Protein AF-A0A9W8HQR0-F1 (afdb_monomer_lite)

Sequence (295 aa):
MPTGPPLTSLQNIDIQIKDSRLKIDERGKEVNVYMIDVVWRKEISGLSLQEILVDSQRAEVVLWTVEKRYSDFLNLNSQLRHVIHREKLLDKLERLPDKDIFRPNAPTKSDKRKLWFEKYLQKALSLSVADKRPLLEFLSSNQATEPEKQMPILLGHKEGFLVKKGKNFGGWKRRYYVCKSNKPVLEYSELPGGNIIGTINLSGAVVKTGKSRPDESPSTRSRSGSRETEMFRHAFLIEERPKREGKDPIAHPLWADSDRERDEWVMALRYVIVRDSDGPERAMREVTKLVKHAK

InterPro domains:
  IPR001683 Phox homology [PF00787] (64-141)
  IPR001683 Phox hom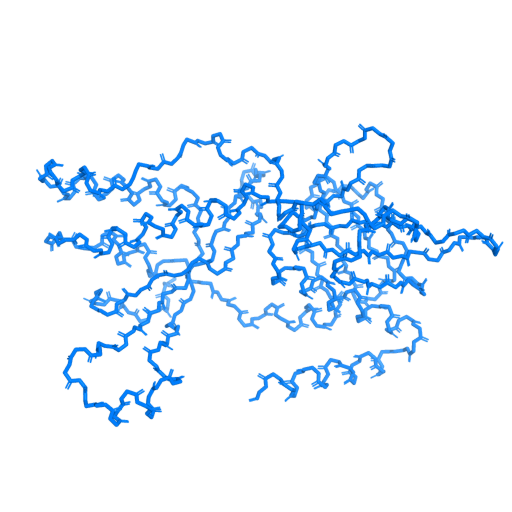ology [PS50195] (12-146)
  IPR001849 Pleckstrin homology domain [PF00169] (157-273)
  IPR001849 Pleckstrin homology domain [PS50003] (155-274)
  IPR001849 Pleckstrin homology domain [SM00233] (156-276)
  IPR011993 PH-like domain superfamily [G3DSA:2.30.29.30] (142-277)
  IPR036871 PX domain superfamily [G3DSA:3.30.1520.10] (4-141)
  IPR036871 PX domain superfamily [SSF64268] (13-142)

Structure (mmCIF, N/CA/C/O backbone):
data_AF-A0A9W8HQR0-F1
#
_entry.id   AF-A0A9W8HQR0-F1
#
loop_
_atom_site.group_PDB
_atom_site.id
_atom_site.type_symbol
_atom_site.label_atom_id
_atom_site.label_alt_id
_atom_site.label_comp_id
_atom_site.label_asym_id
_atom_site.label_entity_id
_atom_site.label_seq_id
_atom_site.pdbx_PDB_ins_code
_atom_site.Cartn_x
_atom_site.Cartn_y
_atom_site.Cartn_z
_atom_site.occupancy
_atom_site.B_iso_or_equiv
_atom_site.auth_seq_id
_atom_site.auth_comp_id
_atom_site.auth_asym_id
_atom_site.auth_atom_id
_atom_site.pdbx_PDB_model_num
ATOM 1 N N . MET A 1 1 ? -15.533 17.408 2.457 1.00 25.83 1 MET A N 1
ATOM 2 C CA . MET A 1 1 ? -16.818 16.770 2.818 1.00 25.83 1 MET A CA 1
ATOM 3 C C . MET A 1 1 ? -16.632 15.265 2.683 1.00 25.83 1 MET A C 1
ATOM 5 O O . MET A 1 1 ? -16.208 14.866 1.605 1.00 25.83 1 MET A O 1
ATOM 9 N N . PRO A 1 2 ? -16.833 14.436 3.721 1.00 34.75 2 PRO A N 1
ATOM 10 C CA . PRO A 1 2 ? -16.737 12.989 3.557 1.00 34.75 2 PRO A CA 1
ATOM 11 C C . PRO A 1 2 ? -17.981 12.507 2.798 1.00 34.75 2 PRO A C 1
ATOM 13 O O . PRO A 1 2 ? -19.094 12.592 3.303 1.00 34.75 2 PRO A O 1
ATOM 16 N N . THR A 1 3 ? -17.800 12.072 1.554 1.00 36.56 3 THR A N 1
ATOM 17 C CA . THR A 1 3 ? -18.865 11.602 0.649 1.00 36.56 3 THR A CA 1
ATOM 18 C C . THR A 1 3 ? -18.987 10.077 0.672 1.00 36.56 3 THR A C 1
ATOM 20 O O . THR A 1 3 ? -19.048 9.438 -0.375 1.00 36.56 3 THR A O 1
ATOM 23 N N . GLY A 1 4 ? -18.983 9.489 1.868 1.00 41.38 4 GLY A N 1
ATOM 24 C CA . GLY A 1 4 ? -19.351 8.088 2.074 1.00 41.38 4 GLY A CA 1
ATOM 25 C C . GLY A 1 4 ? -20.760 8.007 2.668 1.00 41.38 4 GLY A C 1
ATOM 26 O O . GLY A 1 4 ? -21.146 8.923 3.401 1.00 41.38 4 GLY A O 1
ATOM 27 N N . PRO A 1 5 ? -21.549 6.955 2.380 1.00 42.56 5 PRO A N 1
ATOM 28 C CA . PRO A 1 5 ? -22.814 6.756 3.076 1.00 42.56 5 PRO A CA 1
ATOM 29 C C . PRO A 1 5 ? -22.537 6.677 4.588 1.00 42.56 5 PRO A C 1
ATOM 31 O O . PRO A 1 5 ? -21.567 6.030 4.993 1.00 42.56 5 PRO A O 1
ATOM 34 N N . PRO A 1 6 ? -23.338 7.336 5.443 1.00 52.88 6 PRO A N 1
ATOM 35 C CA . PRO A 1 6 ? -23.137 7.247 6.879 1.00 52.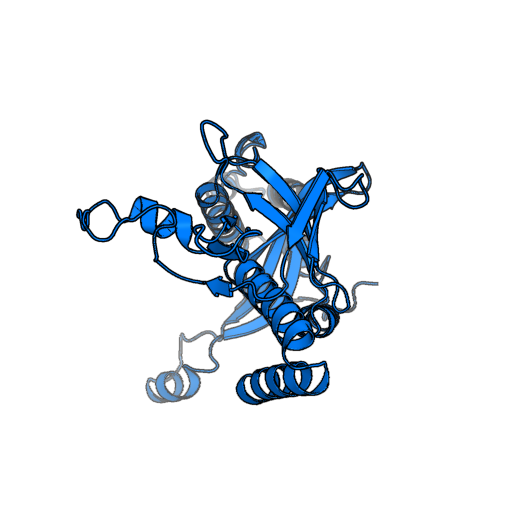88 6 PRO A CA 1
ATOM 36 C C . PRO A 1 6 ? -23.303 5.786 7.311 1.00 52.88 6 PRO A C 1
ATOM 38 O O . PRO A 1 6 ? -24.364 5.193 7.119 1.00 52.88 6 PRO A O 1
ATOM 41 N N . LEU A 1 7 ? -22.259 5.201 7.910 1.00 61.69 7 LEU A N 1
ATOM 42 C CA . LEU A 1 7 ? -22.422 4.003 8.732 1.00 61.69 7 LEU A CA 1
ATOM 43 C C . LEU A 1 7 ? -23.355 4.404 9.880 1.00 61.69 7 LEU A C 1
ATOM 45 O O . LEU A 1 7 ? -22.959 5.124 10.793 1.00 61.69 7 LEU A O 1
ATOM 49 N N . THR A 1 8 ? -24.615 3.994 9.809 1.00 62.69 8 THR A N 1
ATOM 50 C CA . THR A 1 8 ? -25.600 4.223 10.877 1.00 62.69 8 THR A CA 1
ATOM 51 C C . THR A 1 8 ? -25.646 3.057 11.863 1.00 62.69 8 THR A C 1
ATOM 53 O O . THR A 1 8 ? -26.167 3.202 12.966 1.00 62.69 8 THR A O 1
ATOM 56 N N . SER A 1 9 ? -25.063 1.910 11.498 1.00 68.88 9 SER A N 1
ATOM 57 C CA . SER A 1 9 ? -24.987 0.701 12.315 1.00 68.88 9 SER A CA 1
ATOM 58 C C . SER A 1 9 ? -23.683 -0.055 12.052 1.00 68.88 9 SER A C 1
ATOM 60 O O . SER A 1 9 ? -23.200 -0.092 10.927 1.00 68.88 9 SER A O 1
ATOM 62 N N . LEU A 1 10 ? -23.132 -0.681 13.097 1.00 75.81 10 LEU A N 1
ATOM 63 C CA . LEU A 1 10 ? -22.000 -1.617 13.007 1.00 75.81 10 LEU A CA 1
ATOM 64 C C . LEU A 1 10 ? -22.455 -3.084 12.994 1.00 75.81 10 LEU A C 1
ATOM 66 O O . LEU A 1 10 ? -21.648 -3.986 13.210 1.00 75.81 10 LEU A O 1
ATOM 70 N N . GLN A 1 11 ? -23.751 -3.338 12.803 1.00 76.69 11 GLN A N 1
ATOM 71 C CA . GLN A 1 11 ? -24.256 -4.698 12.668 1.00 76.69 11 GLN A CA 1
ATOM 72 C C . GLN A 1 11 ? -23.677 -5.332 11.405 1.00 76.69 11 GLN A C 1
ATOM 74 O O . GLN A 1 11 ? -23.672 -4.702 10.347 1.00 76.69 11 GLN A O 1
ATOM 79 N N . ASN A 1 12 ? -23.215 -6.579 11.521 1.00 80.19 12 ASN A N 1
ATOM 80 C CA . ASN A 1 12 ? -22.683 -7.353 10.399 1.00 80.19 12 ASN A CA 1
ATOM 81 C C . ASN A 1 12 ? -21.440 -6.735 9.736 1.00 80.19 12 ASN A C 1
ATOM 83 O O . ASN A 1 12 ? -21.104 -7.089 8.611 1.00 80.19 12 ASN A O 1
ATOM 87 N N . ILE A 1 13 ? -20.746 -5.830 10.433 1.00 85.31 13 ILE A N 1
ATOM 88 C CA . ILE A 1 13 ? -19.482 -5.261 9.969 1.00 85.31 13 ILE A CA 1
ATOM 89 C C . ILE A 1 13 ? -18.315 -6.104 10.480 1.00 85.31 13 ILE A C 1
ATOM 91 O O . ILE A 1 13 ? -18.197 -6.360 11.678 1.00 85.31 13 ILE A O 1
ATOM 95 N N . ASP A 1 14 ? -17.435 -6.482 9.562 1.00 86.50 14 ASP A N 1
ATOM 96 C CA . ASP A 1 14 ? -16.104 -7.013 9.828 1.00 86.50 14 ASP A CA 1
ATOM 97 C C . ASP A 1 14 ? -15.045 -6.053 9.265 1.00 86.50 14 ASP A C 1
ATOM 99 O O . ASP A 1 14 ? -15.332 -5.158 8.461 1.00 86.50 14 ASP A O 1
ATOM 103 N N . ILE A 1 15 ? -13.811 -6.209 9.727 1.00 89.56 15 ILE A N 1
ATOM 104 C CA . ILE A 1 15 ? -12.683 -5.366 9.349 1.00 89.56 15 ILE A CA 1
ATOM 105 C C . ILE A 1 15 ? -11.522 -6.242 8.914 1.00 89.56 15 ILE A C 1
ATOM 107 O O . ILE A 1 15 ? -11.151 -7.187 9.610 1.00 89.56 15 ILE A O 1
ATOM 111 N N . GLN A 1 16 ? -10.906 -5.858 7.799 1.00 87.88 16 GLN A N 1
ATOM 112 C CA . GLN A 1 16 ? -9.698 -6.491 7.283 1.00 87.88 16 GLN A CA 1
ATOM 113 C C . GLN A 1 16 ? -8.658 -5.424 6.944 1.00 87.88 16 GLN A C 1
ATOM 115 O O . GLN A 1 16 ? -8.962 -4.422 6.293 1.00 87.88 16 GLN A O 1
ATOM 120 N N . ILE A 1 17 ? -7.411 -5.612 7.376 1.00 86.75 17 ILE A N 1
ATOM 121 C CA . ILE A 1 17 ? -6.321 -4.708 6.992 1.00 86.75 17 ILE A CA 1
ATOM 122 C C . ILE A 1 17 ? -5.703 -5.206 5.693 1.00 86.75 17 ILE A C 1
ATOM 124 O O . ILE A 1 17 ? -4.824 -6.068 5.677 1.00 86.75 17 ILE A O 1
ATOM 128 N N . LYS A 1 18 ? -6.156 -4.605 4.594 1.00 81.12 18 LYS A N 1
ATOM 129 C CA . LYS A 1 18 ? -5.769 -4.941 3.223 1.00 81.12 18 LYS A CA 1
ATOM 130 C C . LYS A 1 18 ? -4.293 -4.683 2.945 1.00 81.12 18 LYS A C 1
ATOM 132 O O . LYS A 1 18 ? -3.620 -5.481 2.297 1.00 81.12 18 LYS A O 1
ATOM 137 N N . ASP A 1 19 ? -3.796 -3.524 3.370 1.00 75.31 19 ASP A N 1
ATOM 138 C CA . ASP A 1 19 ? -2.476 -3.040 2.968 1.00 75.31 19 ASP A CA 1
ATOM 139 C C . ASP A 1 19 ? -1.884 -2.077 4.005 1.00 75.31 19 ASP A C 1
ATOM 141 O O . ASP A 1 19 ? -2.590 -1.498 4.833 1.00 75.31 19 ASP A O 1
ATOM 145 N N . SER A 1 20 ? -0.571 -1.881 3.946 1.00 81.25 20 SER A N 1
ATOM 146 C CA . SER A 1 20 ? 0.128 -0.839 4.693 1.00 81.25 20 SER A CA 1
ATOM 147 C C . SER A 1 20 ? 1.138 -0.154 3.787 1.00 81.25 20 SER A C 1
ATOM 149 O O . SER A 1 20 ? 1.918 -0.835 3.128 1.00 81.25 20 SER A O 1
ATOM 151 N N . ARG A 1 21 ? 1.166 1.175 3.796 1.00 77.56 21 ARG A N 1
ATOM 152 C CA . ARG A 1 21 ? 2.033 1.997 2.950 1.00 77.56 21 ARG A CA 1
ATOM 153 C C . ARG A 1 21 ? 2.772 3.012 3.797 1.00 77.56 21 ARG A C 1
ATOM 155 O O . ARG A 1 21 ? 2.221 3.538 4.765 1.00 77.56 21 ARG A O 1
ATOM 162 N N . LEU A 1 22 ? 3.997 3.335 3.412 1.00 76.50 22 LEU A N 1
ATOM 163 C CA . LEU A 1 22 ? 4.681 4.500 3.957 1.00 76.50 22 LEU A CA 1
ATOM 164 C C . LEU A 1 22 ? 4.329 5.743 3.156 1.00 76.50 22 LEU A C 1
ATOM 166 O O . LEU A 1 22 ? 4.387 5.751 1.927 1.00 76.50 22 LEU A O 1
ATOM 170 N N . LYS A 1 23 ? 4.002 6.807 3.878 1.00 79.62 23 LYS A N 1
ATOM 171 C CA . LYS A 1 23 ? 3.848 8.151 3.332 1.00 79.62 23 LYS A CA 1
ATOM 172 C C . LYS A 1 23 ? 4.721 9.116 4.107 1.00 79.62 23 LYS A C 1
ATOM 174 O O . LYS A 1 23 ? 5.127 8.834 5.231 1.00 79.62 23 LYS A O 1
ATOM 179 N N . ILE A 1 24 ? 4.982 10.259 3.498 1.00 78.25 24 ILE A N 1
ATOM 180 C CA . ILE A 1 24 ? 5.519 11.407 4.209 1.00 78.25 24 ILE A CA 1
ATOM 181 C C . ILE A 1 24 ? 4.346 12.251 4.691 1.00 78.25 24 ILE A C 1
ATOM 183 O O . ILE A 1 24 ? 3.424 12.532 3.924 1.00 78.25 24 ILE A O 1
ATOM 187 N N . ASP A 1 25 ? 4.343 12.571 5.982 1.00 80.69 25 ASP A N 1
ATOM 188 C CA . ASP A 1 25 ? 3.373 13.496 6.551 1.00 80.69 25 ASP A CA 1
ATOM 189 C C . ASP A 1 25 ? 3.703 14.954 6.191 1.00 80.69 25 ASP A C 1
ATOM 191 O O . ASP A 1 25 ? 4.743 15.271 5.617 1.00 80.69 25 ASP A O 1
ATOM 195 N N . GLU A 1 26 ? 2.815 15.869 6.568 1.00 78.94 26 GLU A N 1
ATOM 196 C CA . GLU A 1 26 ? 2.970 17.315 6.345 1.00 78.94 26 GLU A CA 1
ATOM 197 C C . GLU A 1 26 ? 4.240 17.904 6.987 1.00 78.94 26 GLU A C 1
ATOM 199 O O . GLU A 1 26 ? 4.651 19.009 6.647 1.00 78.94 26 GLU A O 1
ATOM 204 N N . ARG A 1 27 ? 4.872 17.176 7.915 1.00 80.38 27 ARG A N 1
ATOM 205 C CA . ARG A 1 27 ? 6.088 17.581 8.630 1.00 80.38 27 ARG A CA 1
ATOM 206 C C . ARG A 1 27 ? 7.348 16.941 8.044 1.00 80.38 27 ARG A C 1
ATOM 208 O O . ARG A 1 27 ? 8.416 17.065 8.639 1.00 80.38 27 ARG A O 1
ATOM 215 N N . GLY A 1 28 ? 7.244 16.242 6.913 1.00 75.19 28 GLY A N 1
ATOM 216 C CA . GLY A 1 28 ? 8.381 15.590 6.266 1.00 75.19 28 GLY A CA 1
ATOM 217 C C . GLY A 1 28 ? 8.781 14.253 6.896 1.00 75.19 28 GLY A C 1
ATOM 218 O O . GLY A 1 28 ? 9.824 13.704 6.544 1.00 75.19 28 GLY A O 1
ATOM 219 N N . LYS A 1 29 ? 7.989 13.709 7.828 1.00 79.19 29 LYS A N 1
ATOM 220 C CA . LYS A 1 29 ? 8.314 12.468 8.535 1.00 79.19 29 LYS A CA 1
ATOM 221 C C . LYS A 1 29 ? 7.665 11.259 7.871 1.00 79.19 29 LYS A C 1
ATOM 223 O O . LYS A 1 29 ? 6.493 11.282 7.503 1.00 79.19 29 LYS A O 1
ATOM 228 N N . GLU A 1 30 ? 8.414 10.161 7.801 1.00 77.50 30 GLU A N 1
ATOM 229 C CA . GLU A 1 30 ? 7.886 8.862 7.387 1.00 77.50 30 GLU A CA 1
ATOM 230 C C . GLU A 1 30 ? 6.840 8.345 8.386 1.00 77.50 30 GLU A C 1
ATOM 232 O O . GLU A 1 30 ? 7.118 8.133 9.574 1.00 77.50 30 GLU A O 1
ATOM 237 N N . VAL A 1 31 ? 5.628 8.107 7.892 1.00 81.62 31 VAL A N 1
ATOM 238 C CA . VAL A 1 31 ? 4.501 7.571 8.653 1.00 81.62 31 VAL A CA 1
ATOM 239 C C . VAL A 1 31 ? 3.915 6.352 7.953 1.00 81.62 31 VAL A C 1
ATOM 241 O O . VAL A 1 31 ? 3.723 6.332 6.739 1.00 81.62 31 VAL A O 1
ATOM 244 N N . ASN A 1 32 ? 3.616 5.317 8.740 1.00 82.56 32 ASN A N 1
ATOM 245 C CA . ASN A 1 32 ? 2.890 4.151 8.248 1.00 82.56 32 ASN A CA 1
ATOM 246 C C . ASN A 1 32 ? 1.400 4.469 8.201 1.00 82.56 32 ASN A C 1
ATOM 248 O O . ASN A 1 32 ? 0.828 4.992 9.164 1.00 82.56 32 ASN A O 1
ATOM 252 N N . VAL A 1 33 ? 0.794 4.088 7.093 1.00 86.12 33 VAL A N 1
ATOM 253 C CA . VAL A 1 33 ? -0.613 4.262 6.798 1.00 86.12 33 VAL A CA 1
ATOM 254 C C . VAL A 1 33 ? -1.199 2.897 6.463 1.00 86.12 33 VAL A C 1
ATOM 256 O O . VAL A 1 33 ? -0.591 2.133 5.722 1.00 86.12 33 VAL A O 1
ATOM 259 N N . TYR A 1 34 ? -2.355 2.579 7.023 1.00 87.81 34 TYR A N 1
ATOM 260 C CA . TYR A 1 34 ? -3.029 1.294 6.899 1.00 87.81 34 TYR A CA 1
ATOM 261 C C . TYR A 1 34 ? -4.307 1.468 6.087 1.00 87.81 34 TYR A C 1
ATOM 263 O O . TYR A 1 34 ? -5.092 2.376 6.358 1.00 87.81 34 TYR A O 1
ATOM 271 N N . MET A 1 35 ? -4.491 0.597 5.099 1.00 87.62 35 MET A N 1
ATOM 272 C CA . MET A 1 35 ? -5.695 0.512 4.281 1.00 87.62 35 MET A CA 1
ATOM 273 C C . MET A 1 35 ? -6.602 -0.535 4.913 1.00 87.62 35 MET A C 1
ATOM 275 O O . MET A 1 35 ? -6.219 -1.702 5.018 1.00 87.62 35 MET A O 1
ATOM 279 N N . ILE A 1 36 ? -7.763 -0.102 5.379 1.00 90.62 36 ILE A N 1
ATOM 280 C CA . ILE A 1 36 ? -8.674 -0.904 6.185 1.00 90.62 36 ILE A CA 1
ATOM 281 C C . ILE A 1 36 ? -9.967 -1.065 5.402 1.00 90.62 36 ILE A C 1
ATOM 283 O O . ILE A 1 36 ? -10.665 -0.080 5.165 1.00 90.62 36 ILE A O 1
ATOM 287 N N . ASP A 1 37 ? -10.276 -2.292 5.011 1.00 89.00 37 ASP A N 1
ATOM 288 C CA . ASP A 1 37 ? -11.532 -2.620 4.359 1.00 89.00 37 ASP A CA 1
ATOM 289 C C . ASP A 1 37 ? -12.619 -2.770 5.422 1.00 89.00 37 ASP A C 1
ATOM 291 O O . ASP A 1 37 ? -12.482 -3.525 6.389 1.00 89.00 37 ASP A O 1
ATOM 295 N N . VAL A 1 38 ? -13.696 -2.012 5.235 1.00 88.50 38 VAL A N 1
ATOM 296 C CA . VAL A 1 38 ? -14.945 -2.163 5.973 1.00 88.50 38 VAL A CA 1
ATOM 297 C C . VAL A 1 38 ? -15.793 -3.149 5.190 1.00 88.50 38 VAL A C 1
ATOM 299 O O . VAL A 1 38 ? -16.255 -2.846 4.087 1.00 88.50 38 VAL A O 1
ATOM 302 N N . VAL A 1 39 ? -15.969 -4.341 5.748 1.00 87.00 39 VAL A N 1
ATOM 303 C CA . VAL A 1 39 ? -16.644 -5.457 5.087 1.00 87.00 39 VAL A CA 1
ATOM 304 C C . VAL A 1 39 ? -17.995 -5.667 5.740 1.00 87.00 39 VAL A C 1
ATOM 306 O O . VAL A 1 39 ? -18.102 -5.711 6.960 1.00 87.00 39 VAL A O 1
ATOM 309 N N . TRP A 1 40 ? -19.037 -5.814 4.936 1.00 84.00 40 TRP A N 1
ATOM 310 C CA . TRP A 1 40 ? -20.319 -6.307 5.409 1.00 84.00 40 TRP A CA 1
ATOM 311 C C . TRP A 1 40 ? -20.383 -7.818 5.195 1.00 84.00 40 TRP A C 1
ATOM 313 O O . TRP A 1 40 ? -20.195 -8.288 4.071 1.00 84.00 40 TRP A O 1
ATOM 323 N N . ARG A 1 41 ? -20.641 -8.574 6.264 1.00 78.25 41 ARG A N 1
ATOM 324 C CA . ARG A 1 41 ? -20.818 -10.029 6.228 1.00 78.25 41 ARG A CA 1
ATOM 325 C C . ARG A 1 41 ? -22.271 -10.375 6.517 1.00 78.25 41 ARG A C 1
ATOM 327 O O . ARG A 1 41 ? -22.778 -10.063 7.590 1.00 78.25 41 ARG A O 1
ATOM 334 N N . LYS A 1 42 ? -22.938 -11.065 5.595 1.00 69.50 42 LYS A N 1
ATOM 335 C CA . LYS A 1 42 ? -24.309 -11.541 5.819 1.00 69.50 42 LYS A CA 1
ATOM 336 C C . LYS A 1 42 ? -24.326 -12.509 7.002 1.00 69.50 42 LYS A C 1
ATOM 338 O O . LYS A 1 42 ? -23.522 -13.436 7.067 1.00 69.50 42 LYS A O 1
ATOM 343 N N . GLU A 1 43 ? -25.235 -12.286 7.944 1.00 66.50 43 GLU A N 1
ATOM 344 C CA . GLU A 1 43 ? -25.396 -13.165 9.097 1.00 66.50 43 GLU A CA 1
ATOM 345 C C . GLU A 1 43 ? -25.929 -14.529 8.627 1.00 66.50 43 GLU A C 1
ATOM 347 O O . GLU A 1 43 ? -26.969 -14.606 7.976 1.00 66.50 43 GLU A O 1
ATOM 352 N N . ILE A 1 44 ? -25.173 -15.601 8.889 1.00 63.94 44 ILE A N 1
ATOM 353 C CA . ILE A 1 44 ? -25.481 -16.956 8.393 1.00 63.94 44 ILE A CA 1
ATOM 354 C C . ILE A 1 44 ? -26.387 -17.720 9.378 1.00 63.94 44 ILE A C 1
ATOM 356 O O . ILE A 1 44 ? -27.002 -18.724 9.017 1.00 63.94 44 ILE A O 1
ATOM 360 N N . SER A 1 45 ? -26.517 -17.246 10.622 1.00 57.44 45 SER A N 1
ATOM 361 C CA . SER A 1 45 ? -27.414 -17.831 11.622 1.00 57.44 45 SER A CA 1
ATOM 362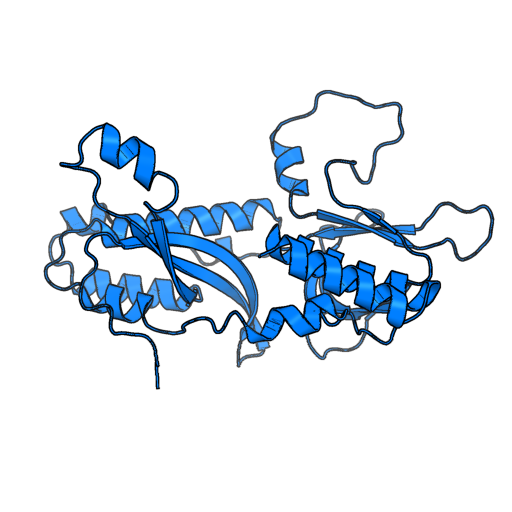 C C . SER A 1 45 ? -28.872 -17.724 11.166 1.00 57.44 45 SER A C 1
ATOM 364 O O . SER A 1 45 ? -29.468 -16.654 11.216 1.00 57.44 45 SER A O 1
ATOM 366 N N . GLY A 1 46 ? -29.441 -18.852 10.731 1.00 57.94 46 GLY A N 1
ATOM 367 C CA . GLY A 1 46 ? -30.832 -18.964 10.275 1.00 57.94 46 GLY A CA 1
ATOM 368 C C . GLY A 1 46 ? -31.007 -19.285 8.788 1.00 57.94 46 GLY A C 1
ATOM 369 O O . GLY A 1 46 ? -32.134 -19.534 8.373 1.00 57.94 46 GLY A O 1
ATOM 370 N N . LEU A 1 47 ? -29.926 -19.325 7.999 1.00 62.22 47 LEU A N 1
ATOM 371 C CA . LEU A 1 47 ? -29.984 -19.747 6.596 1.00 62.22 47 LEU A CA 1
ATOM 372 C C . LEU A 1 47 ? -30.018 -21.276 6.481 1.00 62.22 47 LEU A C 1
ATOM 374 O O . LEU A 1 47 ? -29.327 -21.996 7.206 1.00 62.22 47 LEU A O 1
ATOM 378 N N . SER A 1 48 ? -30.814 -21.780 5.543 1.00 68.12 48 SER A N 1
ATOM 379 C CA . SER A 1 48 ? -30.833 -23.196 5.183 1.00 68.12 48 SER A CA 1
ATOM 380 C C . SER A 1 48 ? -29.505 -23.618 4.540 1.00 68.12 48 SER A C 1
ATOM 382 O O . SER A 1 48 ? -28.805 -22.818 3.917 1.00 68.12 48 SER A O 1
ATOM 384 N N . LEU A 1 49 ? -29.162 -24.909 4.626 1.00 66.25 49 LEU A N 1
ATOM 385 C CA . LEU A 1 49 ? -27.949 -25.454 3.993 1.00 66.25 49 LEU A CA 1
ATOM 386 C C . LEU A 1 49 ? -27.882 -25.159 2.482 1.00 66.25 49 LEU A C 1
ATOM 388 O O . LEU A 1 49 ? -26.792 -25.001 1.940 1.00 66.25 49 LEU A O 1
ATOM 392 N N . GLN A 1 50 ? -29.033 -25.046 1.808 1.00 66.19 50 GLN A N 1
ATOM 393 C CA . GLN A 1 50 ? -29.112 -24.712 0.383 1.00 66.19 50 GLN A CA 1
ATOM 394 C C . GLN A 1 50 ? -28.751 -23.245 0.108 1.00 66.19 50 GLN A C 1
ATOM 396 O O . GLN A 1 50 ? -28.010 -22.970 -0.833 1.00 66.19 50 GLN A O 1
ATOM 401 N N . GLU A 1 51 ? -29.195 -22.309 0.950 1.00 63.47 51 GLU A N 1
ATOM 402 C CA . GLU A 1 51 ? -28.830 -20.890 0.837 1.00 63.47 51 GLU A CA 1
ATOM 403 C C . GLU A 1 51 ? -27.337 -20.673 1.103 1.00 63.47 51 GLU A C 1
ATOM 405 O O . GLU A 1 51 ? -26.689 -19.914 0.389 1.00 63.47 51 GLU A O 1
ATOM 410 N N . ILE A 1 52 ? -26.760 -21.400 2.062 1.00 62.38 52 ILE A N 1
ATOM 411 C CA . ILE A 1 52 ? -25.319 -21.349 2.353 1.00 62.38 52 ILE A CA 1
ATOM 412 C C . ILE A 1 52 ? -24.493 -21.842 1.152 1.00 62.38 52 ILE A C 1
ATOM 414 O O . ILE A 1 52 ? -23.467 -21.247 0.823 1.00 62.38 52 ILE A O 1
ATOM 418 N N . LEU A 1 53 ? -24.939 -22.905 0.474 1.00 58.72 53 LEU A N 1
ATOM 419 C CA . LEU A 1 53 ? -24.248 -23.469 -0.692 1.00 58.72 53 LEU A CA 1
ATOM 420 C C . LEU A 1 53 ? -24.258 -22.514 -1.899 1.00 58.72 53 LEU A C 1
ATOM 422 O O . LEU A 1 53 ? -23.239 -22.396 -2.580 1.00 58.72 53 LEU A O 1
ATOM 426 N N . VAL A 1 54 ? -25.366 -21.803 -2.136 1.00 59.56 54 VAL A N 1
ATOM 427 C CA . VAL A 1 54 ? -25.527 -20.882 -3.279 1.00 59.56 54 VAL A CA 1
ATOM 428 C C . VAL A 1 54 ? -24.874 -19.514 -3.033 1.00 59.56 54 VAL A C 1
ATOM 430 O O . VAL A 1 54 ? -24.271 -18.952 -3.945 1.00 59.56 54 VAL A O 1
ATOM 433 N N . ASP A 1 55 ? -24.952 -18.981 -1.811 1.00 54.56 55 ASP A N 1
ATOM 434 C CA . ASP A 1 55 ? -24.521 -17.611 -1.472 1.00 54.56 55 ASP A CA 1
ATOM 435 C C . ASP A 1 55 ? -23.073 -17.549 -0.934 1.00 54.56 55 ASP A C 1
ATOM 437 O O . ASP A 1 55 ? -22.563 -16.476 -0.608 1.00 54.56 55 ASP A O 1
ATOM 441 N N . SER A 1 56 ? -22.373 -18.691 -0.880 1.00 50.53 56 SER A N 1
ATOM 442 C CA . SER A 1 56 ? -20.976 -18.805 -0.422 1.00 50.53 56 SER A CA 1
ATOM 443 C C . SER A 1 56 ? -19.989 -17.899 -1.177 1.00 50.53 56 SER A C 1
ATOM 445 O O . SER A 1 56 ? -18.948 -17.546 -0.627 1.00 50.53 56 SER A O 1
ATOM 447 N N . GLN A 1 57 ? -20.324 -17.455 -2.396 1.00 49.12 57 GLN A N 1
ATOM 448 C CA . GLN A 1 57 ? -19.528 -16.486 -3.165 1.00 49.12 57 GLN A CA 1
ATOM 449 C C . GLN A 1 57 ? -19.915 -15.008 -2.941 1.00 49.12 57 GLN A C 1
ATOM 451 O O . GLN A 1 57 ? -19.233 -14.125 -3.456 1.00 49.12 57 GLN A O 1
ATOM 456 N N . ARG A 1 58 ? -20.987 -14.710 -2.190 1.00 54.09 58 ARG A N 1
ATOM 457 C CA . ARG A 1 58 ? -21.511 -13.347 -1.932 1.00 54.09 58 ARG A CA 1
ATOM 458 C C . ARG A 1 58 ? -21.670 -13.001 -0.446 1.00 54.09 58 ARG A C 1
ATOM 460 O O . ARG A 1 58 ? -22.196 -11.941 -0.116 1.00 54.09 58 ARG A O 1
ATOM 467 N N . ALA A 1 59 ? -21.215 -13.872 0.452 1.00 64.69 59 ALA A N 1
ATOM 468 C CA . ALA A 1 59 ? -21.385 -13.709 1.895 1.00 64.69 59 ALA A CA 1
ATOM 469 C C . ALA A 1 59 ? -20.643 -12.492 2.485 1.00 64.69 59 ALA A C 1
ATOM 471 O O . ALA A 1 59 ? -21.019 -12.021 3.559 1.00 64.69 59 ALA A O 1
ATOM 472 N N . GLU A 1 60 ? -19.626 -11.972 1.791 1.00 70.75 60 GLU A N 1
ATOM 473 C CA . GLU A 1 60 ? -18.841 -10.804 2.195 1.00 70.75 60 GLU A CA 1
ATOM 474 C C . GLU A 1 60 ? -18.775 -9.774 1.069 1.00 70.75 60 GLU A C 1
ATOM 476 O O . GLU A 1 60 ? -18.407 -10.088 -0.064 1.00 70.75 60 GLU A O 1
ATOM 481 N N . VAL A 1 61 ? -19.111 -8.526 1.390 1.00 77.00 61 VAL A N 1
ATOM 482 C CA . VAL A 1 61 ? -19.034 -7.393 0.465 1.00 77.00 61 VAL A CA 1
ATOM 483 C C . VAL A 1 61 ? -18.180 -6.308 1.101 1.00 77.00 61 VAL A C 1
ATOM 485 O O . VAL A 1 61 ? -18.521 -5.782 2.160 1.00 77.00 61 VAL A O 1
ATOM 488 N N . VAL A 1 62 ? -17.073 -5.943 0.451 1.00 81.50 62 VAL A N 1
ATOM 489 C CA . VAL A 1 62 ? -16.296 -4.760 0.842 1.00 81.50 62 VAL A CA 1
ATOM 490 C C . VAL A 1 62 ? -17.140 -3.527 0.532 1.00 81.50 62 VAL A C 1
ATOM 492 O O . VAL A 1 62 ? -17.435 -3.254 -0.630 1.00 81.50 62 VAL A O 1
ATOM 495 N N . LEU A 1 63 ? -17.537 -2.788 1.566 1.00 83.75 63 LEU A N 1
ATOM 496 C CA . LEU A 1 63 ? -18.314 -1.562 1.406 1.00 83.75 63 LEU A CA 1
ATOM 497 C C . LEU A 1 63 ? -17.409 -0.427 0.920 1.00 83.75 63 LEU A C 1
ATOM 499 O O . LEU A 1 63 ? -17.711 0.246 -0.063 1.00 83.75 63 LEU A O 1
ATOM 503 N N . TRP A 1 64 ? -16.290 -0.217 1.617 1.00 86.25 64 TRP A N 1
ATOM 504 C CA . TRP A 1 64 ? -15.239 0.724 1.238 1.00 86.25 64 TRP A CA 1
ATOM 505 C C . TRP A 1 64 ? -13.945 0.459 2.004 1.00 86.25 64 TRP A C 1
ATOM 507 O O . TRP A 1 64 ? -13.917 -0.278 2.987 1.00 86.25 64 TRP A O 1
ATOM 517 N N . THR A 1 65 ? -12.885 1.142 1.581 1.00 87.69 65 THR A N 1
ATOM 518 C CA . THR A 1 65 ? -11.585 1.152 2.251 1.00 87.69 65 THR A CA 1
ATOM 519 C C . THR A 1 65 ? -11.362 2.508 2.921 1.00 87.69 65 THR A C 1
ATOM 521 O O . THR A 1 65 ? -11.593 3.548 2.302 1.00 87.69 65 THR A O 1
ATOM 524 N N . VAL A 1 66 ? -10.884 2.531 4.165 1.00 90.38 66 VAL A N 1
ATOM 525 C CA . VAL A 1 66 ? -10.397 3.746 4.838 1.00 90.38 66 VAL A CA 1
ATOM 526 C C . VAL A 1 66 ? -8.890 3.719 5.025 1.00 90.38 66 VAL A C 1
ATOM 528 O O . VAL A 1 66 ? -8.277 2.670 5.201 1.00 90.38 66 VAL A O 1
ATOM 531 N N . GLU A 1 67 ? -8.289 4.899 5.001 1.00 90.94 67 GLU A N 1
ATOM 532 C CA . GLU A 1 67 ? -6.860 5.106 5.158 1.00 90.94 67 GLU A CA 1
ATOM 533 C C . GLU A 1 67 ? -6.551 5.689 6.550 1.00 90.94 67 GLU A C 1
ATOM 535 O O . GLU A 1 67 ? -6.989 6.796 6.876 1.00 90.94 67 GLU A O 1
ATOM 540 N N . LYS A 1 68 ? -5.790 4.965 7.384 1.00 91.88 68 LYS A N 1
ATOM 541 C CA . LYS A 1 68 ? -5.532 5.341 8.789 1.00 91.88 68 LYS A CA 1
ATOM 542 C C . LYS A 1 68 ? -4.069 5.310 9.183 1.00 91.88 68 LYS A C 1
ATOM 544 O O . LYS A 1 68 ? -3.336 4.382 8.857 1.00 91.88 68 LYS A O 1
ATOM 549 N N . ARG A 1 69 ? -3.641 6.300 9.959 1.00 90.50 69 ARG A N 1
ATOM 550 C CA . ARG A 1 69 ? -2.308 6.375 10.573 1.00 90.50 69 ARG A CA 1
ATOM 551 C C . ARG A 1 69 ? -2.383 5.898 12.017 1.00 90.50 69 ARG A C 1
ATOM 553 O O . ARG A 1 69 ? -3.444 5.902 12.630 1.00 90.50 69 ARG A O 1
ATOM 560 N N . TYR A 1 70 ? -1.241 5.570 12.618 1.00 88.69 70 TYR A N 1
ATOM 561 C CA . TYR A 1 70 ? -1.202 5.154 14.028 1.00 88.69 70 TYR A CA 1
ATOM 562 C C . TYR A 1 70 ? -1.771 6.205 15.005 1.00 88.69 70 TYR A C 1
ATOM 564 O O . TYR A 1 70 ? -2.377 5.844 16.010 1.00 88.69 70 TYR A O 1
ATOM 572 N N . SER A 1 71 ? -1.638 7.500 14.699 1.00 88.88 71 SER A N 1
ATOM 573 C CA . SER A 1 71 ? -2.273 8.576 15.475 1.00 88.88 71 SER A CA 1
ATOM 574 C C . SER A 1 71 ? -3.796 8.454 15.534 1.00 88.88 71 SER A C 1
ATOM 576 O O . SER A 1 71 ? -4.388 8.769 16.563 1.00 88.88 71 SER A O 1
ATOM 578 N N . ASP A 1 72 ? -4.422 7.954 14.468 1.00 91.56 72 ASP A N 1
ATOM 579 C CA . ASP A 1 72 ? -5.873 7.781 14.405 1.00 91.56 72 ASP A CA 1
ATOM 580 C C . ASP A 1 72 ? -6.311 6.642 15.333 1.00 91.56 72 ASP A C 1
ATOM 582 O O . ASP A 1 72 ? -7.313 6.763 16.032 1.00 91.56 72 ASP A O 1
ATOM 586 N N . PHE A 1 73 ? -5.519 5.564 15.411 1.00 91.31 73 PHE A N 1
ATOM 587 C CA . PHE A 1 73 ? -5.737 4.479 16.374 1.00 91.31 73 PHE A CA 1
ATOM 588 C C . PHE A 1 73 ? -5.580 4.966 17.817 1.00 91.31 73 PHE A C 1
ATOM 590 O O . PHE A 1 73 ? -6.383 4.601 18.672 1.00 91.31 73 PHE A O 1
ATOM 597 N N . LEU A 1 74 ? -4.575 5.806 18.098 1.00 90.75 74 LEU A N 1
ATOM 598 C CA . LEU A 1 74 ? -4.397 6.414 19.422 1.00 90.75 74 LEU A CA 1
ATOM 599 C C . LEU A 1 74 ? -5.609 7.267 19.816 1.00 90.75 74 LEU A C 1
ATOM 601 O O . LEU A 1 74 ? -6.081 7.159 20.950 1.00 90.75 74 LEU A O 1
ATOM 605 N N . ASN A 1 75 ? -6.123 8.076 18.886 1.00 91.94 75 ASN A N 1
ATOM 606 C CA . ASN A 1 75 ? -7.308 8.898 19.115 1.00 91.94 75 ASN A CA 1
ATOM 607 C C . ASN A 1 75 ? -8.547 8.027 19.377 1.00 91.94 75 ASN A C 1
ATOM 609 O O . ASN A 1 75 ? -9.195 8.184 20.411 1.00 91.94 75 ASN A O 1
ATOM 613 N N . LEU A 1 76 ? -8.802 7.032 18.518 1.00 92.00 76 LEU A N 1
ATOM 614 C CA . LEU A 1 76 ? -9.887 6.064 18.705 1.00 92.00 76 LEU A CA 1
ATOM 615 C C . LEU A 1 76 ? -9.799 5.380 20.076 1.00 92.00 76 LEU A C 1
ATOM 617 O O . LEU A 1 76 ? -10.791 5.296 20.793 1.00 92.00 76 LEU A O 1
ATOM 621 N N . ASN A 1 77 ? -8.611 4.925 20.475 1.00 90.12 77 ASN A N 1
ATOM 622 C CA . ASN A 1 77 ? -8.411 4.265 21.762 1.00 90.12 77 ASN A CA 1
ATOM 623 C C . ASN A 1 77 ? -8.699 5.191 22.951 1.00 90.12 77 ASN A C 1
ATOM 625 O O . ASN A 1 77 ? -9.266 4.740 23.945 1.00 90.12 77 ASN A O 1
ATOM 629 N N . SER A 1 78 ? -8.325 6.468 22.855 1.00 90.38 78 SER A N 1
ATOM 630 C CA . SER A 1 78 ? -8.648 7.480 23.868 1.00 90.38 78 SER A CA 1
ATOM 631 C C . SER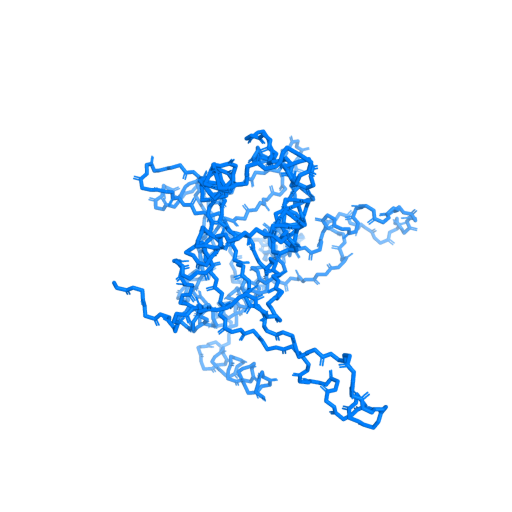 A 1 78 ? -10.161 7.697 23.974 1.00 90.38 78 SER A C 1
ATOM 633 O O . SER A 1 78 ? -10.730 7.610 25.063 1.00 90.38 78 SER A O 1
ATOM 635 N N . GLN A 1 79 ? -10.833 7.880 22.834 1.00 90.62 79 GLN A N 1
ATOM 636 C CA . GLN A 1 79 ? -12.284 8.063 22.769 1.00 90.62 79 GLN A CA 1
ATOM 637 C C . GLN A 1 79 ? -13.039 6.835 23.300 1.00 90.62 79 GLN A C 1
ATOM 639 O O . GLN A 1 79 ? -13.940 6.974 24.123 1.00 90.62 79 GLN A O 1
ATOM 644 N N . LEU A 1 80 ? -12.638 5.620 22.911 1.00 88.56 80 LEU A N 1
ATOM 645 C CA . LEU A 1 80 ? -13.234 4.380 23.419 1.00 88.56 80 LEU A CA 1
ATOM 646 C C . LEU A 1 80 ? -13.059 4.243 24.932 1.00 88.56 80 LEU A C 1
ATOM 648 O O . LEU A 1 80 ? -14.004 3.876 25.623 1.00 88.56 80 LEU A O 1
ATOM 652 N N . ARG A 1 81 ? -11.881 4.577 25.470 1.00 86.88 81 ARG A N 1
ATOM 653 C CA . ARG A 1 81 ? -11.632 4.546 26.919 1.00 86.88 81 ARG A CA 1
ATOM 654 C C . ARG A 1 81 ? -12.493 5.535 27.697 1.00 86.88 81 ARG A C 1
ATOM 656 O O . ARG A 1 81 ? -12.873 5.228 28.818 1.00 86.88 81 ARG A O 1
ATOM 663 N N . HIS A 1 82 ? -12.815 6.682 27.107 1.00 86.94 82 HIS A N 1
ATOM 664 C CA . HIS A 1 82 ? -13.699 7.668 27.726 1.00 86.94 82 HIS A CA 1
ATOM 665 C C . HIS A 1 82 ? -15.164 7.200 27.759 1.00 86.94 82 HIS A C 1
ATOM 667 O O . HIS A 1 82 ? -15.893 7.483 28.707 1.00 86.94 82 HIS A O 1
ATOM 673 N N . VAL A 1 83 ? -15.607 6.495 26.716 1.00 85.94 83 VAL A N 1
ATOM 674 C CA . VAL A 1 83 ? -17.006 6.065 26.549 1.00 85.94 83 VAL A CA 1
ATOM 675 C C . VAL A 1 83 ? -17.287 4.713 27.227 1.00 85.94 83 VAL A C 1
ATOM 677 O O . VAL A 1 83 ? -18.414 4.418 27.628 1.00 85.94 83 VAL A O 1
ATOM 680 N N . ILE A 1 84 ? -16.268 3.869 27.396 1.00 84.56 84 ILE A N 1
ATOM 681 C CA . ILE A 1 84 ? -16.383 2.599 28.118 1.00 84.56 84 ILE A CA 1
ATOM 682 C C . ILE A 1 84 ? -16.187 2.850 29.618 1.00 84.56 84 ILE A C 1
ATOM 684 O O . ILE A 1 84 ? -15.073 2.875 30.127 1.00 84.56 84 ILE A O 1
ATOM 688 N N . HIS A 1 85 ? -17.294 2.956 30.350 1.00 77.69 85 HIS A N 1
ATOM 689 C CA . HIS A 1 85 ? -17.276 3.177 31.804 1.00 77.69 85 HIS A CA 1
ATOM 690 C C . HIS A 1 85 ? -17.041 1.907 32.643 1.00 77.69 85 HIS A C 1
ATOM 692 O O . HIS A 1 85 ? -16.821 1.990 33.848 1.00 77.69 85 HIS A O 1
ATOM 698 N N . ARG A 1 86 ? -17.118 0.711 32.041 1.00 80.50 86 ARG A N 1
ATOM 699 C CA . ARG A 1 86 ? -16.921 -0.567 32.748 1.00 80.50 86 ARG A CA 1
ATOM 700 C C . ARG A 1 86 ? -15.485 -1.057 32.573 1.00 80.50 86 ARG A C 1
ATOM 702 O O . ARG A 1 86 ? -15.137 -1.515 31.487 1.00 80.50 86 ARG A O 1
ATOM 709 N N . GLU A 1 87 ? -14.700 -1.079 33.649 1.00 74.12 87 GLU A N 1
ATOM 710 C CA . GLU A 1 87 ? -13.299 -1.544 33.628 1.00 74.12 87 GLU A CA 1
ATOM 711 C C . GLU A 1 87 ? -13.133 -2.952 33.036 1.00 74.12 87 GLU A C 1
ATOM 713 O O . GLU A 1 87 ? -12.299 -3.164 32.163 1.00 74.12 87 GLU A O 1
ATOM 718 N N . LYS A 1 88 ? -14.028 -3.891 33.371 1.00 77.12 88 LYS A N 1
ATOM 719 C CA . LYS A 1 88 ? -14.010 -5.255 32.806 1.00 77.12 88 LYS A CA 1
ATOM 720 C C . LYS A 1 88 ? -14.166 -5.309 31.277 1.00 77.12 88 LYS A C 1
ATOM 722 O O . LYS A 1 88 ? -13.830 -6.321 30.666 1.00 77.12 88 LYS A O 1
ATOM 727 N N . LEU A 1 89 ? -14.740 -4.277 30.650 1.00 75.81 89 LEU A N 1
ATOM 728 C CA . LEU A 1 89 ? -14.811 -4.161 29.187 1.00 75.81 89 LEU A CA 1
ATOM 729 C C . LEU A 1 89 ? -13.544 -3.518 28.612 1.00 75.81 89 LEU A C 1
ATOM 731 O O . LEU A 1 89 ? -13.143 -3.880 27.509 1.00 75.81 89 LEU A O 1
ATOM 735 N N . LEU A 1 90 ? -12.889 -2.625 29.360 1.00 77.19 90 LEU A N 1
ATOM 736 C CA . LEU A 1 90 ? -11.590 -2.058 28.989 1.00 77.19 90 LEU A CA 1
ATOM 737 C C . LEU A 1 90 ? -10.494 -3.126 28.959 1.00 77.19 90 LEU A C 1
ATOM 739 O O . LEU A 1 90 ? -9.655 -3.094 28.064 1.00 77.19 90 LEU A O 1
ATOM 743 N N . ASP A 1 91 ? -10.541 -4.102 29.866 1.00 79.44 91 ASP A N 1
ATOM 744 C CA . ASP A 1 91 ? -9.593 -5.227 29.883 1.00 79.44 91 ASP A CA 1
ATOM 745 C C . ASP A 1 91 ? -9.712 -6.130 28.648 1.00 79.44 91 ASP A C 1
ATOM 747 O O . ASP A 1 91 ? -8.752 -6.795 28.255 1.00 79.44 91 ASP A O 1
ATOM 751 N N . LYS A 1 92 ? -10.887 -6.144 28.004 1.00 80.00 92 LYS A N 1
ATOM 752 C CA . LYS A 1 92 ? -11.112 -6.875 26.749 1.00 80.00 92 LYS A CA 1
ATOM 753 C C . LYS A 1 92 ? -10.559 -6.134 25.529 1.00 80.00 92 LYS A C 1
ATOM 755 O O . LYS A 1 92 ? -10.345 -6.766 24.493 1.00 80.00 92 LYS A O 1
ATOM 760 N N . LEU A 1 93 ? -10.326 -4.824 25.631 1.00 80.69 93 LEU A N 1
ATOM 761 C CA . LEU A 1 93 ? -9.743 -4.026 24.558 1.00 80.69 93 LEU A CA 1
ATOM 762 C C . LEU A 1 93 ? -8.228 -4.264 24.503 1.00 80.69 93 LEU A C 1
ATOM 764 O O . LEU A 1 93 ? -7.520 -4.137 25.501 1.00 80.69 93 LEU A O 1
ATOM 768 N N . GLU A 1 94 ? -7.706 -4.613 23.327 1.00 79.00 94 GLU A N 1
ATOM 769 C CA . GLU A 1 94 ? -6.273 -4.882 23.178 1.00 79.00 94 GLU A CA 1
ATOM 770 C C . GLU A 1 94 ? -5.440 -3.604 23.377 1.00 79.00 94 GLU A C 1
ATOM 772 O O . GLU A 1 94 ? -5.840 -2.510 22.980 1.00 79.00 94 GLU A O 1
ATOM 777 N N . ARG A 1 95 ? -4.268 -3.711 24.011 1.00 81.31 95 ARG A N 1
ATOM 778 C CA . ARG A 1 95 ? -3.415 -2.543 24.288 1.00 81.31 95 ARG A CA 1
ATOM 779 C C . ARG A 1 95 ? -2.619 -2.135 23.061 1.00 81.31 95 ARG A C 1
ATOM 781 O O . ARG A 1 95 ? -1.777 -2.913 22.634 1.00 81.31 95 ARG A O 1
ATOM 788 N N . LEU A 1 96 ? -2.805 -0.904 22.576 1.00 81.94 96 LEU A N 1
ATOM 789 C CA . LEU A 1 96 ? -2.024 -0.385 21.452 1.00 81.94 96 LEU A CA 1
ATOM 790 C C . LEU A 1 96 ? -0.507 -0.567 21.679 1.00 81.94 96 LEU A C 1
ATOM 792 O O . LEU A 1 96 ? -0.010 -0.246 22.760 1.00 81.94 96 LEU A O 1
ATOM 796 N N . PRO A 1 97 ? 0.230 -1.076 20.6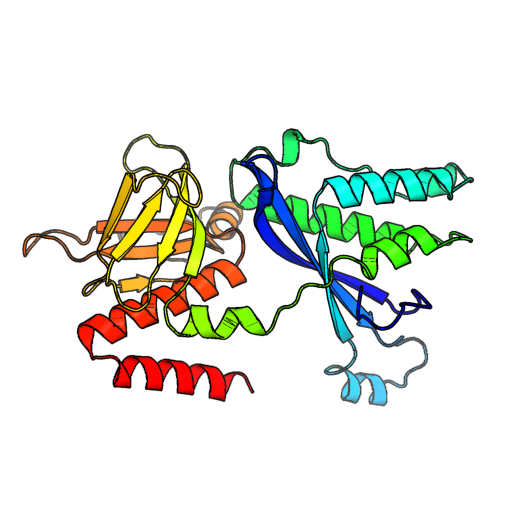78 1.00 78.25 97 PRO A N 1
ATOM 797 C CA . PRO A 1 97 ? 1.666 -1.307 20.770 1.00 78.25 97 PRO A CA 1
ATOM 798 C C . PRO A 1 97 ? 2.420 0.018 20.868 1.00 78.25 97 PRO A C 1
ATOM 800 O O . PRO A 1 97 ? 1.982 1.008 20.292 1.00 78.25 97 PRO A O 1
ATOM 803 N N . ASP A 1 98 ? 3.571 0.035 21.539 1.00 70.75 98 ASP A N 1
ATOM 804 C CA . ASP A 1 98 ? 4.408 1.236 21.657 1.00 70.75 98 ASP A CA 1
ATOM 805 C C . ASP A 1 98 ? 5.009 1.660 20.300 1.00 70.75 98 ASP A C 1
ATOM 807 O O . ASP A 1 98 ? 5.222 0.826 19.418 1.00 70.75 98 ASP A O 1
ATOM 811 N N . LYS A 1 99 ? 5.350 2.943 20.127 1.00 68.50 99 LYS A N 1
ATOM 812 C CA . LYS A 1 99 ? 5.895 3.537 18.890 1.00 68.50 99 LYS A CA 1
ATOM 813 C C . LYS A 1 99 ? 7.127 2.798 18.343 1.00 68.50 99 LYS A C 1
ATOM 815 O O . LYS A 1 99 ? 7.433 2.894 17.153 1.00 68.50 99 LYS A O 1
ATOM 820 N N . ASP A 1 100 ? 7.803 2.018 19.176 1.00 64.31 100 ASP A N 1
ATOM 821 C CA . ASP A 1 100 ? 8.949 1.196 18.799 1.00 64.31 100 ASP A CA 1
ATOM 822 C C . ASP A 1 100 ? 8.636 0.085 17.787 1.00 64.31 100 ASP A C 1
ATOM 824 O O . ASP A 1 100 ? 9.534 -0.335 17.047 1.00 64.31 100 ASP A O 1
ATOM 828 N N . ILE A 1 101 ? 7.372 -0.335 17.645 1.00 62.97 101 ILE A N 1
ATOM 829 C CA . ILE A 1 101 ? 6.980 -1.284 16.589 1.00 62.97 101 ILE A CA 1
ATOM 830 C C . ILE A 1 101 ? 7.121 -0.706 15.173 1.00 62.97 101 ILE A C 1
ATOM 832 O O . ILE A 1 101 ? 7.163 -1.472 14.206 1.00 62.97 101 ILE A O 1
ATOM 836 N N . PHE A 1 102 ? 7.208 0.621 15.032 1.00 62.22 102 PHE A N 1
ATOM 837 C CA . PHE A 1 102 ? 7.353 1.303 13.742 1.00 62.22 102 PHE A CA 1
ATOM 838 C C . PHE A 1 102 ? 8.806 1.531 13.335 1.00 62.22 102 PHE A C 1
ATOM 840 O O . PHE A 1 102 ? 9.040 2.039 12.239 1.00 62.22 102 PHE A O 1
ATOM 847 N N . ARG A 1 103 ? 9.789 1.142 14.165 1.00 61.75 103 ARG A N 1
ATOM 848 C CA . ARG A 1 103 ? 11.199 1.221 13.766 1.00 61.75 103 ARG A CA 1
ATOM 849 C C . ARG A 1 103 ? 11.405 0.380 12.495 1.00 61.75 103 ARG A C 1
ATOM 851 O O . ARG A 1 103 ? 11.048 -0.806 12.488 1.00 61.75 103 ARG A O 1
ATOM 858 N N . PRO A 1 104 ? 11.952 0.964 11.416 1.00 54.66 104 PRO A N 1
ATOM 859 C CA . PRO A 1 104 ? 12.011 0.319 10.115 1.00 54.66 104 PRO A CA 1
ATOM 860 C C . PRO A 1 104 ? 13.109 -0.732 10.134 1.00 54.66 104 PRO A C 1
ATOM 862 O O . PRO A 1 104 ? 14.240 -0.432 9.804 1.00 54.66 104 PRO A O 1
ATOM 865 N N . ASN A 1 105 ? 12.798 -1.959 10.544 1.00 53.66 105 ASN A N 1
ATOM 866 C CA . ASN A 1 105 ? 13.705 -3.087 10.374 1.00 53.66 105 ASN A CA 1
ATOM 867 C C . ASN A 1 105 ? 12.900 -4.381 10.194 1.00 53.66 105 ASN A C 1
ATOM 869 O O . ASN A 1 105 ? 12.454 -4.983 11.173 1.00 53.66 105 ASN A O 1
ATOM 873 N N . ALA A 1 106 ? 12.793 -4.777 8.922 1.00 53.41 106 ALA A N 1
ATOM 874 C CA . ALA A 1 106 ? 12.318 -6.045 8.357 1.00 53.41 106 ALA A CA 1
ATOM 875 C C . ALA A 1 106 ? 10.816 -6.168 7.966 1.00 53.41 106 ALA A C 1
ATOM 877 O O . ALA A 1 106 ? 9.942 -5.772 8.742 1.00 53.41 106 ALA A O 1
ATOM 878 N N . PRO A 1 107 ? 10.517 -6.799 6.802 1.00 55.00 107 PRO A N 1
ATOM 879 C CA . PRO A 1 107 ? 9.158 -7.047 6.284 1.00 55.00 107 PRO A CA 1
ATOM 880 C C . PRO A 1 107 ? 8.237 -7.784 7.263 1.00 55.00 107 PRO A C 1
ATOM 882 O O . PRO A 1 107 ? 7.081 -7.416 7.445 1.00 55.00 107 PRO A O 1
ATOM 885 N N . THR A 1 108 ? 8.781 -8.759 7.995 1.00 58.50 108 THR A N 1
ATOM 886 C CA . THR A 1 108 ? 8.046 -9.585 8.967 1.00 58.50 108 THR A CA 1
ATOM 887 C C . THR A 1 108 ? 7.463 -8.792 10.139 1.00 58.50 108 THR A C 1
ATOM 889 O O . THR A 1 108 ? 6.539 -9.262 10.804 1.00 58.50 108 THR A O 1
ATOM 892 N N . LYS A 1 109 ? 7.965 -7.580 10.418 1.00 63.91 109 LYS A N 1
ATOM 893 C CA . LYS A 1 109 ? 7.354 -6.689 11.414 1.00 63.91 109 LYS A CA 1
ATOM 894 C C . LYS A 1 109 ? 6.127 -5.963 10.866 1.00 63.91 109 LYS A C 1
ATOM 896 O O . LYS A 1 109 ? 5.251 -5.642 11.659 1.00 63.91 109 LYS A O 1
ATOM 901 N N . SER A 1 110 ? 6.035 -5.731 9.554 1.00 65.62 110 SER A N 1
ATOM 902 C CA . SER A 1 110 ? 4.874 -5.073 8.940 1.00 65.62 110 SER A CA 1
ATOM 903 C C . SER A 1 110 ? 3.614 -5.921 9.070 1.00 65.62 110 SER A C 1
ATOM 905 O O . SER A 1 110 ? 2.598 -5.442 9.567 1.00 65.62 110 SER A O 1
ATOM 907 N N . ASP A 1 111 ? 3.710 -7.211 8.759 1.00 69.00 111 ASP A N 1
ATOM 908 C CA . ASP A 1 111 ? 2.558 -8.117 8.827 1.00 69.00 111 ASP A CA 1
ATOM 909 C C . ASP A 1 111 ? 2.072 -8.342 10.258 1.00 69.00 111 ASP A C 1
ATOM 911 O O . ASP A 1 111 ? 0.869 -8.372 10.512 1.00 69.00 111 ASP A O 1
ATOM 915 N N . LYS A 1 112 ? 2.996 -8.390 11.227 1.00 76.81 112 LYS A N 1
ATOM 916 C CA . LYS A 1 112 ? 2.627 -8.411 12.648 1.00 76.81 112 LYS A CA 1
ATOM 917 C C . LYS A 1 112 ? 1.823 -7.177 13.043 1.00 76.81 112 LYS A C 1
ATOM 919 O O . LYS A 1 112 ? 0.869 -7.319 13.798 1.00 76.81 112 LYS A O 1
ATOM 924 N N . ARG A 1 113 ? 2.183 -5.988 12.544 1.00 80.38 113 ARG A N 1
ATOM 925 C CA . ARG A 1 113 ? 1.428 -4.754 12.819 1.00 80.38 113 ARG A CA 1
ATOM 926 C C . ARG A 1 113 ? 0.036 -4.794 12.203 1.00 80.38 113 ARG A C 1
ATOM 928 O O . ARG A 1 113 ? -0.910 -4.450 12.900 1.00 80.38 113 ARG A O 1
ATOM 935 N N . LYS A 1 114 ? -0.091 -5.239 10.947 1.00 81.50 114 LYS A N 1
ATOM 936 C CA . LYS A 1 114 ? -1.395 -5.395 10.276 1.00 81.50 114 LYS A CA 1
ATOM 937 C C . LYS A 1 114 ? -2.306 -6.314 11.092 1.00 81.50 114 LYS A C 1
ATOM 939 O O . LYS A 1 114 ? -3.363 -5.885 11.533 1.00 81.50 114 LYS A O 1
ATOM 944 N N . LEU A 1 115 ? -1.834 -7.518 11.420 1.00 83.38 115 LEU A N 1
ATOM 945 C CA . LEU A 1 115 ? -2.605 -8.468 12.226 1.00 83.38 115 LEU A CA 1
ATOM 946 C C . LEU A 1 115 ? -2.975 -7.901 13.604 1.00 83.38 115 LEU A C 1
ATOM 948 O O . LEU A 1 115 ? -4.053 -8.167 14.124 1.00 83.38 115 LEU A O 1
ATOM 952 N N . TRP A 1 116 ? -2.073 -7.131 14.210 1.00 87.25 116 TRP A N 1
ATOM 953 C CA . TRP A 1 116 ? -2.307 -6.521 15.511 1.00 87.25 116 TRP A CA 1
ATOM 954 C C . TRP A 1 116 ? -3.429 -5.472 15.456 1.00 87.25 116 TRP A C 1
ATOM 956 O O . TRP A 1 116 ? -4.367 -5.526 16.249 1.00 87.25 116 TRP A O 1
ATOM 966 N N . PHE A 1 117 ? -3.368 -4.543 14.496 1.00 89.31 117 PHE A N 1
ATOM 967 C CA . PHE A 1 117 ? -4.401 -3.518 14.326 1.00 89.31 117 PHE A CA 1
ATOM 968 C C . PHE A 1 117 ? -5.747 -4.112 13.912 1.00 89.31 117 PHE A C 1
ATOM 970 O O . PHE A 1 117 ? -6.780 -3.641 14.381 1.00 89.31 117 PHE A O 1
ATOM 977 N N . GLU A 1 118 ? -5.740 -5.164 13.095 1.00 90.06 118 GLU A N 1
ATOM 978 C CA . GLU A 1 118 ? -6.952 -5.888 12.716 1.00 90.06 118 GLU A CA 1
ATOM 979 C C . GLU A 1 118 ? -7.634 -6.493 13.947 1.00 90.06 118 GLU A C 1
ATOM 981 O O . GLU A 1 118 ? -8.798 -6.201 14.217 1.00 90.06 118 GLU A O 1
ATOM 986 N N . LYS A 1 119 ? -6.878 -7.226 14.777 1.00 88.62 119 LYS A N 1
ATOM 987 C CA . LYS A 1 119 ? -7.382 -7.799 16.035 1.00 88.62 119 LYS A CA 1
ATOM 988 C C . LYS A 1 119 ? -7.906 -6.740 16.998 1.00 88.62 119 LYS A C 1
ATOM 990 O O . LYS A 1 119 ? -8.944 -6.948 17.628 1.00 88.62 119 LYS A O 1
ATOM 995 N N . TYR A 1 120 ? -7.209 -5.610 17.117 1.00 91.06 120 TYR A N 1
ATOM 996 C CA . TYR A 1 120 ? -7.653 -4.491 17.944 1.00 91.06 120 TYR A CA 1
ATOM 997 C C . TYR A 1 120 ? -9.025 -3.973 17.499 1.00 91.06 120 TYR A C 1
ATOM 999 O O . TYR A 1 120 ? -9.924 -3.824 18.329 1.00 91.06 120 TYR A O 1
ATOM 1007 N N . LEU A 1 121 ? -9.201 -3.736 16.197 1.00 91.06 121 LEU A N 1
ATOM 1008 C CA . LEU A 1 121 ? -10.451 -3.222 15.643 1.00 91.06 121 LEU A CA 1
ATOM 1009 C C . LEU A 1 121 ? -11.584 -4.249 15.727 1.00 91.06 121 LEU A C 1
ATOM 1011 O O . LEU A 1 121 ? -12.681 -3.890 16.147 1.00 91.06 121 LEU A O 1
ATOM 1015 N N . GLN A 1 122 ? -11.319 -5.524 15.429 1.00 89.38 122 GLN A N 1
ATOM 1016 C CA . GLN A 1 122 ? -12.293 -6.611 15.593 1.00 89.38 122 GLN A CA 1
ATOM 1017 C C . GLN A 1 122 ? -12.771 -6.726 17.046 1.00 89.38 122 GLN A C 1
ATOM 1019 O O . GLN A 1 122 ? -13.972 -6.813 17.311 1.00 89.38 122 GLN A O 1
ATOM 1024 N N . LYS A 1 123 ? -11.851 -6.644 18.017 1.00 87.88 123 LYS A N 1
ATOM 1025 C CA . LYS A 1 123 ? -12.218 -6.596 19.438 1.00 87.88 123 LYS A CA 1
ATOM 1026 C C . LYS A 1 123 ? -13.063 -5.373 19.749 1.00 87.88 123 LYS A C 1
ATOM 1028 O O . LYS A 1 123 ? -14.108 -5.535 20.368 1.00 87.88 123 LYS A O 1
ATOM 1033 N N . ALA A 1 124 ? -12.662 -4.187 19.296 1.00 88.25 124 ALA A N 1
ATOM 1034 C CA . ALA A 1 124 ? -13.423 -2.962 19.519 1.00 88.25 124 ALA A CA 1
ATOM 1035 C C . ALA A 1 124 ? -14.850 -3.044 18.942 1.00 88.25 124 ALA A C 1
ATOM 1037 O O . ALA A 1 124 ? -15.792 -2.637 19.619 1.00 88.25 124 ALA A O 1
ATOM 1038 N N . LEU A 1 125 ? -15.030 -3.640 17.756 1.00 87.75 125 LEU A N 1
ATOM 1039 C CA . LEU A 1 125 ? -16.348 -3.898 17.160 1.00 87.75 125 LEU A CA 1
ATOM 1040 C C . LEU A 1 125 ? -17.202 -4.866 17.990 1.00 87.75 125 LEU A C 1
ATOM 1042 O O . LEU A 1 125 ? -18.409 -4.654 18.132 1.00 87.75 125 LEU A O 1
ATOM 1046 N N . SER A 1 126 ? -16.580 -5.906 18.555 1.00 85.50 126 SER A N 1
ATOM 1047 C CA . SER A 1 126 ? -17.259 -6.917 19.379 1.00 85.50 126 SER A CA 1
ATOM 1048 C C . SER A 1 126 ? -17.703 -6.402 20.755 1.00 85.50 126 SER A C 1
ATOM 1050 O O . SER A 1 126 ? -18.514 -7.042 21.429 1.00 85.50 126 SER A O 1
ATOM 1052 N N . LEU A 1 127 ? -17.187 -5.250 21.203 1.00 84.50 127 LEU A N 1
ATOM 1053 C CA . LEU A 1 127 ? -17.577 -4.674 22.483 1.00 84.50 127 LEU A CA 1
ATOM 1054 C C . LEU A 1 127 ? -19.012 -4.136 22.408 1.00 84.50 127 LEU A C 1
ATOM 1056 O O . LEU A 1 127 ? -19.353 -3.261 21.610 1.00 84.50 127 LEU A O 1
ATOM 1060 N N . SER A 1 128 ? -19.858 -4.622 23.316 1.00 78.56 128 SER A N 1
ATOM 1061 C CA . SER A 1 128 ? -21.207 -4.095 23.528 1.00 78.56 128 SER A CA 1
ATOM 1062 C C . SER A 1 128 ? -21.150 -2.784 24.320 1.00 78.56 128 SER A C 1
ATOM 1064 O O . SER A 1 128 ? -21.453 -2.751 25.514 1.00 78.56 128 SER A O 1
ATOM 1066 N N . VAL A 1 129 ? -20.723 -1.708 23.661 1.00 78.88 129 VAL A N 1
ATOM 1067 C CA . VAL A 1 129 ? -20.722 -0.341 24.203 1.00 78.88 129 VAL A CA 1
ATOM 1068 C C . VAL A 1 129 ? -21.998 0.376 23.763 1.00 78.88 129 VAL A C 1
ATOM 1070 O O . VAL A 1 129 ? -22.431 0.210 22.623 1.00 78.88 129 VAL A O 1
ATOM 1073 N N . ALA A 1 130 ? -22.599 1.162 24.662 1.00 75.62 130 ALA A N 1
ATOM 1074 C CA . ALA A 1 130 ? -23.822 1.916 24.375 1.00 75.62 130 ALA A CA 1
ATOM 1075 C C . ALA A 1 130 ? -23.606 2.985 23.292 1.00 75.62 130 ALA A C 1
ATOM 1077 O O . ALA A 1 130 ? -24.459 3.180 22.434 1.00 75.62 130 ALA A O 1
ATOM 1078 N N . ASP A 1 131 ? -22.445 3.641 23.309 1.00 83.31 131 ASP A N 1
ATOM 1079 C CA . ASP A 1 131 ? -22.074 4.648 22.325 1.00 83.31 131 ASP A CA 1
ATOM 1080 C C . ASP A 1 131 ? -20.927 4.139 21.440 1.00 83.31 131 ASP A C 1
ATOM 1082 O O . ASP A 1 131 ? -19.789 3.959 21.877 1.00 83.31 131 ASP A O 1
ATOM 1086 N N . LYS A 1 132 ? -21.268 3.882 20.174 1.00 84.94 132 LYS A N 1
ATOM 1087 C CA . LYS A 1 132 ? -20.351 3.401 19.133 1.00 84.94 132 LYS A CA 1
ATOM 1088 C C . LYS A 1 132 ? -19.876 4.513 18.189 1.00 84.94 132 LYS A C 1
ATOM 1090 O O . LYS A 1 132 ? -19.170 4.217 17.224 1.00 84.94 132 LYS A O 1
ATOM 1095 N N . ARG A 1 133 ? -20.221 5.782 18.450 1.00 87.56 133 ARG A N 1
ATOM 1096 C CA . ARG A 1 133 ? -19.857 6.926 17.592 1.00 87.56 133 ARG A CA 1
ATOM 1097 C C . ARG A 1 133 ? -18.354 7.011 17.284 1.00 87.56 133 ARG A C 1
ATOM 1099 O O . ARG A 1 133 ? -18.048 7.189 16.108 1.00 87.56 133 ARG A O 1
ATOM 1106 N N . PRO A 1 134 ? -17.422 6.786 18.238 1.00 89.75 134 PRO A N 1
ATOM 1107 C CA . PRO A 1 134 ? -15.987 6.809 17.936 1.00 89.75 134 PRO A CA 1
ATOM 1108 C C . PRO A 1 134 ? -15.568 5.822 16.836 1.00 89.75 134 PRO A C 1
ATOM 1110 O O . PRO A 1 134 ? -14.772 6.153 15.960 1.00 89.75 134 PRO A O 1
ATOM 1113 N N . LEU A 1 135 ? -16.131 4.607 16.845 1.00 89.19 135 LEU A N 1
ATOM 1114 C CA . LEU A 1 135 ? -15.842 3.591 15.827 1.00 89.19 135 LEU A CA 1
ATOM 1115 C C . LEU A 1 135 ? -16.451 3.959 14.476 1.00 89.19 135 LEU A C 1
ATOM 1117 O O . LEU A 1 135 ? -15.796 3.801 13.450 1.00 89.19 135 LEU A O 1
ATOM 1121 N N . LEU A 1 136 ? -17.684 4.465 14.476 1.00 88.44 136 LEU A N 1
ATOM 1122 C CA . LEU A 1 136 ? -18.368 4.909 13.262 1.00 88.44 136 LEU A CA 1
ATOM 1123 C C . LEU A 1 136 ? -17.604 6.048 12.578 1.00 88.44 136 LEU A C 1
ATOM 1125 O O . LEU A 1 136 ? -17.359 5.989 11.374 1.00 88.44 136 LEU A O 1
ATOM 1129 N N . GLU A 1 137 ? -17.179 7.056 13.339 1.00 89.44 137 GLU A N 1
ATOM 1130 C CA . GLU A 1 137 ? -16.389 8.183 12.835 1.00 89.44 137 GLU A CA 1
ATOM 1131 C C . GLU A 1 137 ? -15.023 7.719 12.319 1.00 89.44 137 GLU A C 1
ATOM 1133 O O . GLU A 1 137 ? -14.597 8.103 11.225 1.00 89.44 137 GLU A O 1
ATOM 1138 N N . PHE A 1 138 ? -14.352 6.830 13.054 1.00 91.56 138 PHE A N 1
ATOM 1139 C CA . PHE A 1 138 ? -13.104 6.232 12.600 1.00 91.56 138 PHE A CA 1
ATOM 1140 C C . PHE A 1 138 ? -13.296 5.495 11.266 1.00 91.56 138 PHE A C 1
ATOM 1142 O O . PHE A 1 138 ? -12.551 5.749 10.326 1.00 91.56 138 PHE A O 1
ATOM 1149 N N . LEU A 1 139 ? -14.315 4.648 11.128 1.00 90.06 139 LEU A N 1
ATOM 1150 C CA . LEU A 1 139 ? -14.542 3.834 9.926 1.00 90.06 139 LEU A CA 1
ATOM 1151 C C . LEU A 1 139 ? -15.164 4.586 8.740 1.00 90.06 139 LEU A C 1
ATOM 1153 O O . LEU A 1 139 ? -15.178 4.053 7.634 1.00 90.06 139 LEU A O 1
ATOM 1157 N N . SER A 1 140 ? -15.670 5.803 8.937 1.00 87.31 140 SER A N 1
ATOM 1158 C CA . SER A 1 140 ? -16.265 6.630 7.871 1.00 87.31 140 SER A CA 1
ATOM 1159 C C . SER A 1 140 ? -15.375 7.794 7.416 1.00 87.31 140 SER A C 1
ATOM 1161 O O . SER A 1 140 ? -15.629 8.398 6.375 1.00 87.31 140 SER A O 1
ATOM 1163 N N . SER A 1 141 ? -14.306 8.105 8.153 1.00 86.94 141 SER A N 1
ATOM 1164 C CA . SER A 1 141 ? -13.352 9.164 7.801 1.00 86.94 141 SER A CA 1
ATOM 1165 C C . SER A 1 141 ? -12.161 8.642 6.990 1.00 86.94 141 SER A C 1
ATOM 1167 O O . SER A 1 141 ? -11.751 7.489 7.122 1.00 86.94 141 SER A O 1
ATOM 1169 N N . ASN A 1 142 ? -11.534 9.522 6.204 1.00 84.31 142 ASN A N 1
ATOM 1170 C CA . ASN A 1 142 ? -10.371 9.213 5.357 1.00 84.31 142 ASN A CA 1
ATOM 1171 C C . ASN A 1 142 ? -10.625 8.051 4.382 1.00 84.31 142 ASN A C 1
ATOM 1173 O O . ASN A 1 142 ? -9.785 7.163 4.238 1.00 84.31 142 ASN A O 1
ATOM 1177 N N . GLN A 1 143 ? -11.793 8.028 3.736 1.00 82.44 143 GLN A N 1
ATOM 1178 C CA . GLN A 1 143 ? -12.100 7.025 2.721 1.00 82.44 143 GLN A CA 1
ATOM 1179 C C . GLN A 1 143 ? -11.049 7.074 1.607 1.00 82.44 143 GLN A C 1
ATOM 1181 O O . GLN A 1 143 ? -10.741 8.134 1.058 1.00 82.44 143 GLN A O 1
ATOM 1186 N N . ALA A 1 144 ? -10.460 5.923 1.313 1.00 74.69 144 ALA A N 1
ATOM 1187 C CA . ALA A 1 144 ? -9.447 5.802 0.292 1.00 74.69 144 ALA A CA 1
ATOM 1188 C C . ALA A 1 144 ? -10.102 5.843 -1.089 1.00 74.69 144 ALA A C 1
ATOM 1190 O O . ALA A 1 144 ? -10.830 4.929 -1.474 1.00 74.69 144 ALA A O 1
ATOM 1191 N N . THR A 1 145 ? -9.799 6.873 -1.872 1.00 62.44 145 THR A N 1
ATOM 1192 C CA . THR A 1 145 ? -10.139 6.908 -3.296 1.00 62.44 145 THR A CA 1
ATOM 1193 C C . THR A 1 145 ? -9.206 5.944 -4.043 1.00 62.44 145 THR A C 1
ATOM 1195 O O . THR A 1 145 ? -8.130 6.325 -4.503 1.00 62.44 145 THR A O 1
ATOM 1198 N N . GLU A 1 146 ? -9.560 4.656 -4.102 1.00 55.88 146 GLU A N 1
ATOM 1199 C CA . GLU A 1 146 ? -8.754 3.629 -4.784 1.00 55.88 146 GLU A CA 1
ATOM 1200 C C . GLU A 1 146 ? -8.738 3.669 -6.337 1.00 55.88 146 GLU A C 1
ATOM 1202 O O . GLU A 1 146 ? -7.712 3.260 -6.889 1.00 55.88 146 GLU A O 1
ATOM 1207 N N . PRO A 1 147 ? -9.757 4.141 -7.091 1.00 49.38 147 PRO A N 1
ATOM 1208 C CA . PRO A 1 147 ? -9.807 3.838 -8.529 1.00 49.38 147 PRO A CA 1
ATOM 1209 C C . PRO A 1 147 ? -8.851 4.656 -9.417 1.00 49.38 147 PRO A C 1
ATOM 1211 O O . PRO A 1 147 ? -8.440 4.172 -10.469 1.00 49.38 147 PRO A O 1
ATOM 1214 N N . GLU A 1 148 ? -8.427 5.859 -9.023 1.00 48.38 148 GLU A N 1
ATOM 1215 C CA . GLU A 1 148 ? -7.676 6.744 -9.937 1.00 48.38 148 GLU A CA 1
ATOM 1216 C C . GLU A 1 148 ? -6.187 6.379 -10.103 1.00 48.38 148 GLU A C 1
ATOM 1218 O O . GLU A 1 148 ? -5.530 6.832 -11.040 1.00 48.38 148 GLU A O 1
ATOM 1223 N N . LYS A 1 149 ? -5.628 5.529 -9.230 1.00 53.97 149 LYS A N 1
ATOM 1224 C CA . LYS A 1 149 ? -4.174 5.263 -9.189 1.00 53.97 149 LYS A CA 1
ATOM 1225 C C . LYS A 1 149 ? -3.714 4.015 -9.944 1.00 53.97 149 LYS A C 1
ATOM 1227 O O . LYS A 1 149 ? -2.513 3.866 -10.151 1.00 53.97 149 LYS A O 1
ATOM 1232 N N . GLN A 1 150 ? -4.614 3.132 -10.384 1.00 62.19 150 GLN A N 1
ATOM 1233 C CA . GLN A 1 150 ? -4.210 1.906 -11.093 1.00 62.19 150 GLN A CA 1
ATOM 1234 C C . GLN A 1 150 ? -3.755 2.174 -12.532 1.00 62.19 150 GLN A C 1
ATOM 1236 O O . GLN A 1 150 ? -2.784 1.573 -12.986 1.00 62.19 150 GLN A O 1
ATOM 1241 N N . MET A 1 151 ? -4.407 3.101 -13.239 1.00 67.69 151 MET A N 1
ATOM 1242 C CA . MET A 1 151 ? -4.069 3.407 -14.634 1.00 67.69 151 MET A CA 1
ATOM 1243 C C . MET A 1 151 ? -2.637 3.944 -14.807 1.00 67.69 151 MET A C 1
ATOM 1245 O O . MET A 1 151 ? -1.924 3.409 -15.656 1.00 67.69 151 MET A O 1
ATOM 1249 N N . PRO A 1 152 ? -2.151 4.912 -14.002 1.00 77.94 152 PRO A N 1
ATOM 1250 C CA . PRO A 1 152 ? -0.747 5.320 -14.050 1.00 77.94 152 PRO A CA 1
ATOM 1251 C C . PRO A 1 152 ? 0.229 4.153 -13.838 1.00 77.94 152 PRO A C 1
ATOM 1253 O O . PRO A 1 152 ? 1.193 4.025 -14.589 1.00 77.94 152 PRO A O 1
ATOM 1256 N N . ILE A 1 153 ? -0.056 3.261 -12.881 1.00 79.19 153 ILE A N 1
ATOM 1257 C CA . ILE A 1 153 ? 0.790 2.098 -12.562 1.00 79.19 153 ILE A CA 1
ATOM 1258 C C . ILE A 1 153 ? 0.873 1.137 -13.746 1.00 79.19 153 ILE A C 1
ATOM 1260 O O . ILE A 1 153 ? 1.969 0.744 -14.146 1.00 79.19 153 ILE A O 1
ATOM 1264 N N . LEU A 1 154 ? -0.274 0.794 -14.336 1.00 80.44 154 LEU A N 1
ATOM 1265 C CA . LEU A 1 154 ? -0.340 -0.065 -15.518 1.00 80.44 154 LEU A CA 1
ATOM 1266 C C . LEU A 1 154 ? 0.412 0.536 -16.711 1.00 80.44 154 LEU A C 1
ATOM 1268 O O . LEU A 1 154 ? 0.953 -0.201 -17.527 1.00 80.44 154 LEU A O 1
ATOM 1272 N N . LEU A 1 155 ? 0.493 1.864 -16.780 1.00 85.69 155 LEU A N 1
ATOM 1273 C CA . LEU A 1 155 ? 1.226 2.602 -17.803 1.00 85.69 155 LEU A CA 1
ATOM 1274 C C . LEU A 1 155 ? 2.671 2.925 -17.398 1.00 85.69 155 LEU A C 1
ATOM 1276 O O . LEU A 1 155 ? 3.276 3.821 -17.980 1.00 85.69 155 LEU A O 1
ATOM 1280 N N . GLY A 1 156 ? 3.251 2.225 -16.419 1.00 86.75 156 GLY A N 1
ATOM 1281 C CA . GLY A 1 156 ? 4.666 2.368 -16.062 1.00 86.75 156 GLY A CA 1
ATOM 1282 C C . GLY A 1 156 ? 5.005 3.601 -15.226 1.00 86.75 156 GLY A C 1
ATOM 1283 O O . GLY A 1 156 ? 6.168 3.991 -15.160 1.00 86.75 156 GLY A O 1
ATOM 1284 N N . HIS A 1 157 ? 4.014 4.238 -14.603 1.00 89.62 157 HIS A N 1
ATOM 1285 C CA . HIS A 1 157 ? 4.220 5.292 -13.614 1.00 89.62 157 HIS A CA 1
ATOM 1286 C C . HIS A 1 157 ? 3.970 4.749 -12.213 1.00 89.62 157 HIS A C 1
ATOM 1288 O O . HIS A 1 157 ? 2.827 4.541 -11.805 1.00 89.62 157 HIS A O 1
ATOM 1294 N N . LYS A 1 158 ? 5.044 4.556 -11.450 1.00 90.75 158 LYS A N 1
ATOM 1295 C CA . LYS A 1 158 ? 4.938 4.179 -10.042 1.00 90.75 158 LYS A CA 1
ATOM 1296 C C . LYS A 1 158 ? 6.077 4.768 -9.236 1.00 90.75 158 LYS A C 1
ATOM 1298 O O . LYS A 1 158 ? 7.225 4.770 -9.665 1.00 90.75 158 LYS A O 1
ATOM 1303 N N . GLU A 1 159 ? 5.747 5.228 -8.045 1.00 91.50 159 GLU A N 1
ATOM 1304 C CA . GLU A 1 159 ? 6.700 5.703 -7.059 1.00 91.50 159 GLU A CA 1
ATOM 1305 C C . GLU A 1 159 ? 6.341 5.156 -5.679 1.00 91.50 159 GLU A C 1
ATOM 1307 O O . GLU A 1 159 ? 5.191 4.777 -5.431 1.00 91.50 159 GLU A O 1
ATOM 1312 N N . GLY A 1 160 ? 7.330 5.058 -4.799 1.00 89.19 160 GLY A N 1
ATOM 1313 C CA . GLY A 1 160 ? 7.130 4.503 -3.466 1.00 89.19 160 GLY A CA 1
ATOM 1314 C C . GLY A 1 160 ? 8.421 4.045 -2.808 1.00 89.19 160 GLY A C 1
ATOM 1315 O O . GLY A 1 160 ? 9.485 3.992 -3.428 1.00 89.19 160 GLY A O 1
ATOM 1316 N N . PHE A 1 161 ? 8.327 3.700 -1.529 1.00 89.00 161 PHE A N 1
ATOM 1317 C CA . PHE A 1 161 ? 9.463 3.167 -0.793 1.00 89.00 161 PHE A CA 1
ATOM 1318 C C . PHE A 1 161 ? 9.664 1.686 -1.106 1.00 89.00 161 PHE A C 1
ATOM 1320 O O . PHE A 1 161 ? 8.727 0.899 -1.079 1.00 89.00 161 PHE A O 1
ATOM 1327 N N . LEU A 1 162 ? 10.914 1.296 -1.333 1.00 90.25 162 LEU A N 1
ATOM 1328 C CA . LEU A 1 162 ? 11.321 -0.104 -1.373 1.00 90.25 162 LEU A CA 1
ATOM 1329 C C . LEU A 1 162 ? 12.535 -0.305 -0.481 1.00 90.25 162 LEU A C 1
ATOM 1331 O O . LEU A 1 162 ? 13.333 0.608 -0.232 1.00 90.25 162 LEU A O 1
ATOM 1335 N N . VAL A 1 163 ? 12.701 -1.535 -0.023 1.00 87.50 163 VAL A N 1
ATOM 1336 C CA . VAL A 1 163 ? 13.858 -1.944 0.761 1.00 87.50 163 VAL A CA 1
ATOM 1337 C C . VAL A 1 163 ? 14.793 -2.775 -0.119 1.00 87.50 163 VAL A C 1
ATOM 1339 O O . VAL A 1 163 ? 14.368 -3.738 -0.751 1.00 87.50 163 VAL A O 1
ATOM 1342 N N . LYS A 1 164 ? 16.079 -2.407 -0.166 1.00 86.38 164 LYS A N 1
ATOM 1343 C CA . LYS A 1 164 ? 17.123 -3.097 -0.942 1.00 86.38 164 LYS A CA 1
ATOM 1344 C C . LYS A 1 164 ? 18.144 -3.763 -0.014 1.00 86.38 164 LYS A C 1
ATOM 1346 O O . LYS A 1 164 ? 18.596 -3.141 0.953 1.00 86.38 164 LYS A O 1
ATOM 1351 N N . LYS A 1 165 ? 18.538 -5.008 -0.319 1.00 73.62 165 LYS A N 1
ATOM 1352 C CA . LYS A 1 165 ? 19.644 -5.713 0.368 1.00 73.62 165 LYS A CA 1
ATOM 1353 C C . LYS A 1 165 ? 20.991 -5.141 -0.102 1.00 73.62 165 LYS A C 1
ATOM 1355 O O . LYS A 1 165 ? 21.202 -4.969 -1.303 1.00 73.62 165 LYS A O 1
ATOM 1360 N N . GLY A 1 166 ? 21.902 -4.825 0.820 1.00 66.88 166 GLY A N 1
ATOM 1361 C CA . GLY A 1 166 ? 23.267 -4.415 0.475 1.00 66.88 166 GLY A CA 1
ATOM 1362 C C . GLY A 1 166 ? 24.126 -5.593 -0.003 1.00 66.88 166 GLY A C 1
ATOM 1363 O O . GLY A 1 166 ? 23.899 -6.726 0.404 1.00 66.88 166 GLY A O 1
ATOM 1364 N N . LYS A 1 167 ? 25.125 -5.322 -0.858 1.00 59.44 167 LYS A N 1
ATOM 1365 C CA . LYS A 1 167 ? 25.926 -6.352 -1.549 1.00 59.44 167 LYS A CA 1
ATOM 1366 C C . LYS A 1 167 ? 26.927 -7.110 -0.652 1.00 59.44 167 LYS A C 1
ATOM 1368 O O . LYS A 1 167 ? 27.128 -8.288 -0.886 1.00 59.44 167 LYS A O 1
ATOM 1373 N N . ASN A 1 168 ? 27.527 -6.462 0.361 1.00 46.91 168 ASN A N 1
ATOM 1374 C CA . ASN A 1 168 ? 28.665 -7.040 1.111 1.00 46.91 168 ASN A CA 1
ATOM 1375 C C . ASN A 1 168 ? 28.467 -7.095 2.644 1.00 46.91 168 ASN A C 1
ATOM 1377 O O . ASN A 1 168 ? 28.635 -8.145 3.238 1.00 46.91 168 ASN A O 1
ATOM 1381 N N . PHE A 1 169 ? 28.091 -5.989 3.294 1.00 51.88 169 PHE A N 1
ATOM 1382 C CA . PHE A 1 169 ? 27.837 -5.909 4.753 1.00 51.88 169 PHE A CA 1
ATOM 1383 C C . PHE A 1 169 ? 26.694 -4.928 5.075 1.00 51.88 169 PHE A C 1
ATOM 1385 O O . PHE A 1 169 ? 26.558 -4.398 6.175 1.00 51.88 169 PHE A O 1
ATOM 1392 N N . GLY A 1 170 ? 25.879 -4.620 4.067 1.00 55.44 170 GLY A N 1
ATOM 1393 C CA . GLY A 1 170 ? 24.842 -3.607 4.164 1.00 55.44 170 GLY A CA 1
ATOM 1394 C C . GLY A 1 170 ? 23.533 -4.245 4.576 1.00 55.44 170 GLY A C 1
ATOM 1395 O O . GLY A 1 170 ? 22.911 -4.934 3.767 1.00 55.44 170 GLY A O 1
ATOM 1396 N N . GLY A 1 171 ? 23.109 -3.972 5.809 1.00 66.56 171 GLY A N 1
ATOM 1397 C CA . GLY A 1 171 ? 21.738 -4.215 6.233 1.00 66.56 171 GLY A CA 1
ATOM 1398 C C . GLY A 1 171 ? 20.719 -3.638 5.242 1.00 66.56 171 GLY A C 1
ATOM 1399 O O . GLY A 1 171 ? 21.038 -2.875 4.329 1.00 66.56 171 GLY A O 1
ATOM 1400 N N . TRP A 1 172 ? 19.470 -4.030 5.422 1.00 73.19 172 TRP A N 1
ATOM 1401 C CA . TRP A 1 172 ? 18.340 -3.562 4.631 1.00 73.19 172 TRP A CA 1
ATOM 1402 C C . TRP A 1 172 ? 18.276 -2.028 4.593 1.00 73.19 172 TRP A C 1
ATOM 1404 O O . TRP A 1 172 ? 18.076 -1.400 5.631 1.00 73.19 172 TRP A O 1
ATOM 1414 N N . LYS A 1 173 ? 18.442 -1.417 3.410 1.00 83.44 173 LYS A N 1
ATOM 1415 C CA . LYS A 1 173 ? 18.302 0.038 3.230 1.00 83.44 173 LYS A CA 1
ATOM 1416 C C . LYS A 1 173 ? 16.990 0.358 2.532 1.00 83.44 173 LYS A C 1
ATOM 1418 O O . LYS A 1 173 ? 16.749 -0.107 1.418 1.00 83.44 173 LYS A O 1
ATOM 1423 N N . ARG A 1 174 ? 16.166 1.172 3.187 1.00 85.94 174 ARG A N 1
ATOM 1424 C CA . ARG A 1 174 ? 14.950 1.746 2.608 1.00 85.94 174 ARG A CA 1
ATOM 1425 C C . ARG A 1 174 ? 15.318 2.968 1.768 1.00 85.94 174 ARG A C 1
ATOM 1427 O O . ARG A 1 174 ? 16.170 3.751 2.180 1.00 85.94 174 ARG A O 1
ATOM 1434 N N . ARG A 1 175 ? 14.724 3.084 0.581 1.00 90.88 175 ARG A N 1
ATOM 1435 C CA . ARG A 1 175 ? 14.890 4.215 -0.345 1.00 90.88 175 ARG A CA 1
ATOM 1436 C C . ARG A 1 175 ? 13.585 4.477 -1.082 1.00 90.88 175 ARG A C 1
ATOM 1438 O O . ARG A 1 175 ? 12.771 3.562 -1.214 1.00 90.88 175 ARG A O 1
ATOM 1445 N N . TYR A 1 176 ? 13.403 5.700 -1.558 1.00 90.06 176 TYR A N 1
ATOM 1446 C CA . TYR A 1 176 ? 12.279 6.067 -2.408 1.00 90.06 176 TYR A CA 1
ATOM 1447 C C . TYR A 1 176 ? 12.644 5.818 -3.870 1.00 90.06 176 TYR A C 1
ATOM 1449 O O . TYR A 1 176 ? 13.695 6.267 -4.321 1.00 90.06 176 TYR A O 1
ATOM 1457 N N . TYR A 1 177 ? 11.811 5.077 -4.592 1.00 95.00 177 TYR A N 1
ATOM 1458 C CA . TYR A 1 177 ? 12.021 4.709 -5.988 1.00 95.00 177 TYR A CA 1
ATOM 1459 C C . TYR A 1 177 ? 10.979 5.390 -6.865 1.00 95.00 177 TYR A C 1
ATOM 1461 O O . TYR A 1 177 ? 9.830 5.555 -6.456 1.00 95.00 177 TYR A O 1
ATOM 1469 N N . VAL A 1 178 ? 11.375 5.751 -8.084 1.00 94.88 178 VAL A N 1
ATOM 1470 C CA . VAL A 1 178 ? 10.514 6.393 -9.078 1.00 94.88 178 VAL A CA 1
ATOM 1471 C C . VAL A 1 178 ? 10.719 5.726 -10.435 1.00 94.88 178 VAL A C 1
ATOM 1473 O O . VAL A 1 178 ? 11.808 5.751 -11.011 1.00 94.88 178 VAL A O 1
ATOM 1476 N N . CYS A 1 179 ? 9.646 5.135 -10.950 1.00 94.56 179 CYS A N 1
ATOM 1477 C CA . CYS A 1 179 ? 9.526 4.566 -12.284 1.00 94.56 179 CYS A CA 1
ATOM 1478 C C . CYS A 1 179 ? 8.630 5.479 -13.129 1.00 94.56 179 CYS A C 1
ATOM 1480 O O . CYS A 1 179 ? 7.519 5.828 -12.718 1.00 94.56 179 CYS A O 1
ATOM 1482 N N . LYS A 1 180 ? 9.131 5.897 -14.295 1.00 91.81 180 LYS A N 1
ATOM 1483 C CA . LYS A 1 180 ? 8.427 6.777 -15.238 1.00 91.81 180 LYS A CA 1
ATOM 1484 C C . LYS A 1 180 ? 8.266 6.050 -16.565 1.00 91.81 180 LYS A C 1
ATOM 1486 O O . LYS A 1 180 ? 9.223 5.474 -17.070 1.00 91.81 180 LYS A O 1
ATOM 1491 N N . SER A 1 181 ? 7.089 6.161 -17.174 1.00 87.88 181 SER A N 1
ATOM 1492 C CA . SER A 1 181 ? 6.736 5.380 -18.365 1.00 87.88 181 SER A CA 1
ATOM 1493 C C . SER A 1 181 ? 7.637 5.590 -19.577 1.00 87.88 181 SER A C 1
ATOM 1495 O O . SER A 1 181 ? 7.698 4.728 -20.444 1.00 87.88 181 SER A O 1
ATOM 1497 N N . ASN A 1 182 ? 8.274 6.753 -19.685 1.00 85.69 182 ASN A N 1
ATOM 1498 C CA . ASN A 1 182 ? 9.071 7.174 -20.834 1.00 85.69 182 ASN A CA 1
ATOM 1499 C C . ASN A 1 182 ? 10.580 7.059 -20.596 1.00 85.69 182 ASN A C 1
ATOM 1501 O O . ASN A 1 182 ? 11.355 7.530 -21.425 1.00 85.69 182 ASN A O 1
ATOM 1505 N N . LYS A 1 183 ? 11.001 6.485 -19.466 1.00 91.19 183 LYS A N 1
ATOM 1506 C CA . LYS A 1 183 ? 12.409 6.341 -19.113 1.00 91.19 183 LYS A CA 1
ATOM 1507 C C . LYS A 1 183 ? 12.706 4.891 -18.731 1.00 91.19 183 LYS A C 1
ATOM 1509 O O . LYS A 1 183 ? 12.167 4.437 -17.723 1.00 91.19 183 LYS A O 1
ATOM 1514 N N . PRO A 1 184 ? 13.617 4.188 -19.426 1.00 94.00 184 PRO A N 1
ATOM 1515 C CA . PRO A 1 184 ? 14.024 2.831 -19.064 1.00 94.00 184 PRO A CA 1
ATOM 1516 C C . PRO A 1 184 ? 15.025 2.831 -17.897 1.00 94.00 184 PRO A C 1
ATOM 1518 O O . PRO A 1 184 ? 16.023 2.116 -17.898 1.00 94.00 184 PRO A O 1
ATOM 1521 N N . VAL A 1 185 ? 14.776 3.654 -16.878 1.00 95.38 185 VAL A N 1
ATOM 1522 C CA . VAL A 1 185 ? 15.573 3.715 -15.654 1.00 95.38 185 VAL A CA 1
ATOM 1523 C C . VAL A 1 185 ? 14.656 3.804 -14.444 1.00 95.38 185 VAL A C 1
ATOM 1525 O O . VAL A 1 185 ? 13.666 4.535 -14.440 1.00 95.38 185 VAL A O 1
ATOM 1528 N N . LEU A 1 186 ? 15.011 3.068 -13.399 1.00 96.50 186 LEU A N 1
ATOM 1529 C CA . LEU A 1 186 ? 14.400 3.182 -12.084 1.00 96.50 186 LEU A CA 1
ATOM 1530 C C . LEU A 1 186 ? 15.292 4.083 -11.221 1.00 96.50 186 LEU A C 1
ATOM 1532 O O . LEU A 1 186 ? 16.381 3.676 -10.810 1.00 96.50 186 LEU A O 1
ATOM 1536 N N . GLU A 1 187 ? 14.852 5.319 -10.995 1.00 96.12 187 GLU A N 1
ATOM 1537 C CA . GLU A 1 187 ? 15.555 6.330 -10.194 1.00 96.12 187 GLU A CA 1
ATOM 1538 C C . GLU A 1 187 ? 15.297 6.064 -8.700 1.00 96.12 187 GLU A C 1
ATOM 1540 O O . GLU A 1 187 ? 14.192 5.662 -8.331 1.00 96.12 187 GLU A O 1
ATOM 1545 N N . TYR A 1 188 ? 16.288 6.280 -7.826 1.00 95.12 188 TYR A N 1
ATOM 1546 C CA . TYR A 1 188 ? 16.069 6.226 -6.378 1.00 95.12 188 TYR A CA 1
ATOM 1547 C C . TYR A 1 188 ? 16.788 7.330 -5.596 1.00 95.12 188 TYR A C 1
ATOM 1549 O O . TYR A 1 188 ? 17.913 7.730 -5.912 1.00 95.12 188 TYR A O 1
ATOM 1557 N N . SER A 1 189 ? 16.149 7.774 -4.519 1.00 93.50 189 SER A N 1
ATOM 1558 C CA . SER A 1 189 ? 16.600 8.812 -3.588 1.00 93.50 189 SER A CA 1
ATOM 1559 C C . SER A 1 189 ? 16.407 8.353 -2.136 1.00 93.50 189 SER A C 1
ATOM 1561 O O . SER A 1 189 ? 15.835 7.293 -1.863 1.00 93.50 189 SER A O 1
ATOM 1563 N N . GLU A 1 190 ? 16.923 9.122 -1.177 1.00 88.50 190 GLU A N 1
ATOM 1564 C CA . GLU A 1 190 ? 16.657 8.872 0.247 1.00 88.50 190 GLU A CA 1
ATOM 1565 C C . GLU A 1 190 ? 15.209 9.205 0.617 1.00 88.50 190 GLU A C 1
ATOM 1567 O O . GLU A 1 190 ? 14.562 8.415 1.297 1.00 88.50 190 GLU A O 1
ATOM 1572 N N . LEU A 1 191 ? 14.687 10.321 0.100 1.00 86.38 191 LEU A N 1
ATOM 1573 C CA . LEU A 1 191 ? 13.336 10.816 0.361 1.00 86.38 191 LEU A CA 1
ATOM 1574 C C . LEU A 1 191 ? 12.605 11.163 -0.954 1.00 86.38 191 LEU A C 1
ATOM 1576 O O . LEU A 1 191 ? 13.266 11.495 -1.947 1.00 86.38 191 LEU A O 1
ATOM 1580 N N . PRO A 1 192 ? 11.258 11.129 -0.976 1.00 85.50 192 PRO A N 1
ATOM 1581 C CA . PRO A 1 192 ? 10.431 11.711 -2.031 1.00 85.50 192 PRO A CA 1
ATOM 1582 C C . PRO A 1 192 ? 10.874 13.132 -2.387 1.00 85.50 192 PRO A C 1
ATOM 1584 O O . PRO A 1 192 ? 11.083 13.958 -1.503 1.00 85.50 192 PRO A O 1
ATOM 1587 N N . GLY A 1 193 ? 11.047 13.410 -3.680 1.00 84.38 193 GLY A N 1
ATOM 1588 C CA . GLY A 1 193 ? 11.506 14.717 -4.170 1.00 84.38 193 GLY A CA 1
ATOM 1589 C C . GLY A 1 193 ? 12.964 15.071 -3.843 1.00 84.38 193 GLY A C 1
ATOM 1590 O O . GLY A 1 193 ? 13.428 16.136 -4.239 1.00 84.38 193 GLY A O 1
ATOM 1591 N N . GLY A 1 194 ? 13.697 14.202 -3.141 1.00 87.31 194 GLY A N 1
ATOM 1592 C CA . GLY A 1 194 ? 15.112 14.398 -2.842 1.00 87.31 194 GLY A CA 1
ATOM 1593 C C . GLY A 1 194 ? 16.026 14.156 -4.046 1.00 87.31 194 GLY A C 1
ATOM 1594 O O . GLY A 1 194 ? 15.610 13.652 -5.091 1.00 87.31 194 GLY A O 1
ATOM 1595 N N . ASN A 1 195 ? 17.311 14.468 -3.868 1.00 92.19 195 ASN A N 1
ATOM 1596 C CA . ASN A 1 195 ? 18.332 14.234 -4.888 1.00 92.19 195 ASN A CA 1
ATOM 1597 C C . ASN A 1 195 ? 18.413 12.748 -5.260 1.00 92.19 195 ASN A C 1
ATOM 1599 O O . ASN A 1 195 ? 18.388 11.872 -4.392 1.00 92.19 195 ASN A O 1
ATOM 1603 N N . ILE A 1 196 ? 18.544 12.467 -6.557 1.00 94.50 196 ILE A N 1
ATOM 1604 C CA . ILE A 1 196 ? 18.718 11.105 -7.064 1.00 94.50 196 ILE A CA 1
ATOM 1605 C C . ILE A 1 196 ? 20.104 10.612 -6.643 1.00 94.50 196 ILE A C 1
ATOM 1607 O O . ILE A 1 196 ? 21.123 11.194 -7.007 1.00 94.50 196 ILE A O 1
ATOM 1611 N N . ILE A 1 197 ? 20.138 9.523 -5.879 1.00 93.81 197 ILE A N 1
ATOM 1612 C CA . ILE A 1 197 ? 21.371 8.916 -5.348 1.00 93.81 197 ILE A CA 1
ATOM 1613 C C . ILE A 1 197 ? 21.830 7.757 -6.242 1.00 93.81 197 ILE A C 1
ATOM 1615 O O . ILE A 1 197 ? 22.972 7.302 -6.167 1.00 93.81 197 ILE A O 1
ATOM 1619 N N . GLY A 1 198 ? 20.954 7.252 -7.105 1.00 93.31 198 GLY A N 1
ATOM 1620 C CA . GLY A 1 198 ? 21.347 6.339 -8.164 1.00 93.31 198 GLY A CA 1
ATOM 1621 C C . GLY A 1 198 ? 20.179 5.872 -9.013 1.00 93.31 198 GLY A C 1
ATOM 1622 O O . GLY A 1 198 ? 19.034 6.284 -8.828 1.00 93.31 198 GLY A O 1
ATOM 1623 N N . THR A 1 199 ? 20.504 5.003 -9.961 1.00 95.25 199 THR A N 1
ATOM 1624 C CA . THR A 1 199 ? 19.565 4.455 -10.934 1.00 95.25 199 THR A CA 1
ATOM 1625 C C . THR A 1 199 ? 19.810 2.961 -11.130 1.00 95.25 199 THR A C 1
ATOM 1627 O O . THR A 1 199 ? 20.907 2.456 -10.877 1.00 95.25 199 THR A O 1
ATOM 1630 N N . ILE A 1 200 ? 18.774 2.247 -11.562 1.00 94.81 200 ILE A N 1
ATOM 1631 C CA . ILE A 1 200 ? 18.856 0.877 -12.082 1.00 94.81 200 ILE A CA 1
ATOM 1632 C C . ILE A 1 200 ? 18.423 0.936 -13.544 1.00 94.81 200 ILE A C 1
ATOM 1634 O O . ILE A 1 200 ? 17.353 1.471 -13.841 1.00 94.81 200 ILE A O 1
ATOM 1638 N N . ASN A 1 201 ? 19.252 0.422 -14.452 1.00 95.44 201 ASN A N 1
ATOM 1639 C CA . ASN A 1 201 ? 18.912 0.378 -15.870 1.00 95.44 201 ASN A CA 1
ATOM 1640 C C . ASN A 1 201 ? 17.875 -0.726 -16.127 1.00 95.44 201 ASN A C 1
ATOM 1642 O O . ASN A 1 201 ? 18.063 -1.869 -15.706 1.00 95.44 201 ASN A O 1
ATOM 1646 N N . LEU A 1 202 ? 16.780 -0.371 -16.796 1.00 95.62 202 LEU A N 1
ATOM 1647 C CA . LEU A 1 202 ? 15.697 -1.285 -17.149 1.00 95.62 202 LEU A CA 1
ATOM 1648 C C . LEU A 1 202 ? 15.793 -1.774 -18.600 1.00 95.62 202 LEU A C 1
ATOM 1650 O O . LEU A 1 202 ? 15.132 -2.753 -18.937 1.00 95.62 202 LEU A O 1
ATOM 1654 N N . SER A 1 203 ? 16.618 -1.163 -19.454 1.00 93.88 203 SER A N 1
ATOM 1655 C CA . SER A 1 203 ? 16.769 -1.591 -20.848 1.00 93.88 203 SER A CA 1
ATOM 1656 C C . SER A 1 203 ? 17.262 -3.034 -20.933 1.00 93.88 203 SER A C 1
ATOM 1658 O O . SER A 1 203 ? 18.371 -3.378 -20.514 1.00 93.88 203 SER A O 1
ATOM 1660 N N . GLY A 1 204 ? 16.399 -3.903 -21.464 1.00 89.81 204 GLY A N 1
ATOM 1661 C CA . GLY A 1 204 ? 16.637 -5.341 -21.556 1.00 89.81 204 GLY A CA 1
ATOM 1662 C C . GLY A 1 204 ? 16.726 -6.073 -20.211 1.00 89.81 204 GLY A C 1
ATOM 1663 O O . GLY A 1 204 ? 17.162 -7.229 -20.202 1.00 89.81 204 GLY A O 1
ATOM 1664 N N . ALA A 1 205 ? 16.350 -5.426 -19.103 1.00 94.38 205 ALA A N 1
ATOM 1665 C CA . ALA A 1 205 ? 16.317 -6.032 -17.778 1.00 94.38 205 ALA A CA 1
ATOM 1666 C C . ALA A 1 205 ? 15.173 -7.048 -17.649 1.00 94.38 205 ALA A C 1
ATOM 1668 O O . ALA A 1 205 ? 14.183 -6.997 -18.379 1.00 94.38 205 ALA A O 1
ATOM 1669 N N . VAL A 1 206 ? 15.284 -7.961 -16.684 1.00 93.19 206 VAL A N 1
ATOM 1670 C CA . VAL A 1 206 ? 14.250 -8.969 -16.401 1.00 93.19 206 VAL A CA 1
ATOM 1671 C C . VAL A 1 206 ? 13.742 -8.812 -14.973 1.00 93.19 206 VAL A C 1
ATOM 1673 O O . VAL A 1 206 ? 14.526 -8.726 -14.032 1.00 93.19 206 VAL A O 1
ATOM 1676 N N . VAL A 1 207 ? 12.416 -8.801 -14.804 1.00 92.31 207 VAL A N 1
ATOM 1677 C CA . VAL A 1 207 ? 11.763 -8.715 -13.486 1.00 92.31 207 VAL A CA 1
ATOM 1678 C C . VAL A 1 207 ? 11.205 -10.077 -13.086 1.00 92.31 207 VAL A C 1
ATOM 1680 O O . VAL A 1 207 ? 10.270 -10.586 -13.718 1.00 92.31 207 VAL A O 1
ATOM 1683 N N . LYS A 1 208 ? 11.747 -10.648 -12.006 1.00 89.88 208 LYS A N 1
ATOM 1684 C CA . LYS A 1 208 ? 11.364 -11.959 -11.459 1.00 89.88 208 LYS A CA 1
ATOM 1685 C C . LYS A 1 208 ? 10.594 -11.810 -10.141 1.00 89.88 208 LYS A C 1
ATOM 1687 O O . LYS A 1 208 ? 10.980 -11.024 -9.276 1.00 89.88 208 LYS A O 1
ATOM 1692 N N . THR A 1 209 ? 9.524 -12.592 -9.986 1.00 82.38 209 THR A N 1
ATOM 1693 C CA . THR A 1 209 ? 8.711 -12.721 -8.763 1.00 82.38 209 THR A CA 1
ATOM 1694 C C . THR A 1 209 ? 8.765 -14.167 -8.252 1.00 82.38 209 THR A C 1
ATOM 1696 O O . THR A 1 209 ? 8.839 -15.101 -9.048 1.00 82.38 209 THR A O 1
ATOM 1699 N N . GLY A 1 210 ? 8.713 -14.383 -6.932 1.00 61.28 210 GLY A N 1
ATOM 1700 C CA . GLY A 1 210 ? 8.597 -15.725 -6.334 1.00 61.28 210 GLY A CA 1
ATOM 1701 C C . GLY A 1 210 ? 9.910 -16.368 -5.854 1.00 61.28 210 GLY A C 1
ATOM 1702 O O . GLY A 1 210 ? 10.990 -15.854 -6.117 1.00 61.28 210 GLY A O 1
ATOM 1703 N N . LYS A 1 211 ? 9.768 -17.494 -5.126 1.00 48.88 211 LYS A N 1
ATOM 1704 C CA . LYS A 1 211 ? 10.688 -18.213 -4.194 1.00 48.88 211 LYS A CA 1
ATOM 1705 C C . LYS A 1 211 ? 12.124 -18.539 -4.655 1.00 48.88 211 LYS A C 1
ATOM 1707 O O . LYS A 1 211 ? 12.806 -19.315 -3.990 1.00 48.88 211 LYS A O 1
ATOM 1712 N N . SER A 1 212 ? 12.594 -18.000 -5.769 1.00 42.22 212 SER A N 1
ATOM 1713 C CA . SER A 1 212 ? 13.994 -18.121 -6.158 1.00 42.22 212 SER A CA 1
ATOM 1714 C C . SER A 1 212 ? 14.813 -17.228 -5.236 1.00 42.22 212 SER A C 1
ATOM 1716 O O . SER A 1 212 ? 14.782 -16.000 -5.336 1.00 42.22 212 SER A O 1
ATOM 1718 N N . ARG A 1 213 ? 15.477 -17.873 -4.272 1.00 48.72 213 ARG A N 1
ATOM 1719 C CA . ARG A 1 213 ? 16.439 -17.255 -3.362 1.00 48.72 213 ARG A CA 1
ATOM 1720 C C . ARG A 1 213 ? 17.380 -16.371 -4.199 1.00 48.72 213 ARG A C 1
ATOM 1722 O O . ARG A 1 213 ? 17.984 -16.887 -5.134 1.00 48.72 213 ARG A O 1
ATOM 1729 N N . PRO A 1 214 ? 17.553 -15.076 -3.874 1.00 47.59 214 PRO A N 1
ATOM 1730 C CA . PRO A 1 214 ? 18.474 -14.205 -4.607 1.00 47.59 214 PRO A CA 1
ATOM 1731 C C . PRO A 1 214 ? 19.959 -14.605 -4.477 1.00 47.59 214 PRO A C 1
ATOM 1733 O O . PRO A 1 214 ? 20.810 -13.896 -4.996 1.00 47.59 214 PRO A O 1
ATOM 1736 N N . ASP A 1 215 ? 20.262 -15.704 -3.774 1.00 44.88 215 ASP A N 1
ATOM 1737 C CA . ASP A 1 215 ? 21.606 -16.152 -3.385 1.00 44.88 215 ASP A CA 1
ATOM 1738 C C . ASP A 1 215 ? 21.863 -17.656 -3.651 1.00 44.88 215 ASP A C 1
ATOM 1740 O O . ASP A 1 215 ? 22.886 -18.187 -3.225 1.00 44.88 215 ASP A O 1
ATOM 1744 N N . GLU A 1 216 ? 20.961 -18.394 -4.316 1.00 40.84 216 GLU A N 1
ATOM 1745 C CA . GLU A 1 216 ? 21.189 -19.833 -4.539 1.00 40.84 216 GLU A CA 1
ATOM 1746 C C . GLU A 1 216 ? 21.903 -20.145 -5.852 1.00 40.84 216 GLU A C 1
ATOM 1748 O O . GLU A 1 216 ? 21.322 -20.123 -6.935 1.00 40.84 216 GLU A O 1
ATOM 1753 N N . SER A 1 217 ? 23.163 -20.559 -5.717 1.00 36.94 217 SER A N 1
ATOM 1754 C CA . SER A 1 217 ? 23.780 -21.486 -6.666 1.00 36.94 217 SER A CA 1
ATOM 1755 C C . SER A 1 217 ? 23.030 -22.837 -6.643 1.00 36.94 217 SER A C 1
ATOM 1757 O O . SER A 1 217 ? 22.511 -23.217 -5.590 1.00 36.94 217 SER A O 1
ATOM 1759 N N . PRO A 1 218 ? 22.988 -23.614 -7.745 1.00 40.56 218 PRO A N 1
ATOM 1760 C CA . PRO A 1 218 ? 22.136 -24.809 -7.867 1.00 40.56 218 PRO A CA 1
ATOM 1761 C C . PRO A 1 218 ? 22.415 -25.962 -6.879 1.00 40.56 218 PRO A C 1
ATOM 1763 O O . PRO A 1 218 ? 21.661 -26.935 -6.860 1.00 40.56 218 PRO A O 1
ATOM 1766 N N . SER A 1 219 ? 23.490 -25.898 -6.086 1.00 36.06 219 SER A N 1
ATOM 1767 C CA . SER A 1 219 ? 24.025 -27.017 -5.299 1.00 36.06 219 SER A CA 1
ATOM 1768 C C . SER A 1 219 ? 23.563 -27.086 -3.836 1.00 36.06 219 SER A C 1
ATOM 1770 O O . SER A 1 219 ? 23.803 -28.101 -3.187 1.00 36.06 219 SER A O 1
ATOM 1772 N N . THR A 1 220 ? 22.864 -26.082 -3.301 1.00 38.47 220 THR A N 1
ATOM 1773 C CA . THR A 1 220 ? 22.512 -26.018 -1.865 1.00 38.47 220 THR A CA 1
ATOM 1774 C C . THR A 1 220 ? 21.006 -26.069 -1.609 1.00 38.47 220 THR A C 1
ATOM 1776 O O . THR A 1 220 ? 20.449 -25.254 -0.883 1.00 38.47 220 THR A O 1
ATOM 1779 N N . ARG A 1 221 ? 20.326 -27.098 -2.135 1.00 40.47 221 ARG A N 1
ATOM 1780 C CA . ARG A 1 221 ? 18.950 -27.446 -1.722 1.00 40.47 221 ARG A CA 1
ATOM 1781 C C . ARG A 1 221 ? 18.939 -28.019 -0.299 1.00 40.47 221 ARG A C 1
ATOM 1783 O O . ARG A 1 221 ? 18.721 -29.211 -0.100 1.00 40.47 221 ARG A O 1
ATOM 1790 N N . SER A 1 222 ? 19.180 -27.185 0.708 1.00 38.03 222 SER A N 1
ATOM 1791 C CA . SER A 1 222 ? 19.046 -27.556 2.117 1.00 38.03 222 SER A CA 1
ATOM 1792 C C . SER A 1 222 ? 17.750 -27.001 2.721 1.00 38.03 222 SER A C 1
ATOM 1794 O O . SER A 1 222 ? 17.363 -25.843 2.540 1.00 38.03 222 SER A O 1
ATOM 1796 N N . ARG A 1 223 ? 17.063 -27.908 3.426 1.00 44.88 223 ARG A N 1
ATOM 1797 C CA . ARG A 1 223 ? 15.746 -27.811 4.080 1.00 44.88 223 ARG A CA 1
ATOM 1798 C C . ARG A 1 223 ? 15.717 -26.780 5.227 1.00 44.88 223 ARG A C 1
ATOM 1800 O O . ARG A 1 223 ? 15.512 -27.151 6.378 1.00 44.88 223 ARG A O 1
ATOM 1807 N N . SER A 1 224 ? 15.906 -25.492 4.936 1.00 39.12 224 SER A N 1
ATOM 1808 C CA . SER A 1 224 ? 15.805 -24.412 5.933 1.00 39.12 224 SER A CA 1
ATOM 1809 C C . SER A 1 224 ? 14.427 -23.728 5.915 1.00 39.12 224 SER A C 1
ATOM 1811 O O . SER A 1 224 ? 14.105 -22.984 4.994 1.00 39.12 224 SER A O 1
ATOM 1813 N N . GLY A 1 225 ? 13.627 -24.021 6.949 1.00 41.16 225 GLY A N 1
ATOM 1814 C CA . GLY A 1 225 ? 12.811 -23.071 7.724 1.00 41.16 225 GLY A CA 1
ATOM 1815 C C . GLY A 1 225 ? 11.715 -22.236 7.039 1.00 41.16 225 GLY A C 1
ATOM 1816 O O . GLY A 1 225 ? 11.975 -21.249 6.356 1.00 41.16 225 GLY A O 1
ATOM 1817 N N . SER A 1 226 ? 10.461 -22.507 7.411 1.00 52.56 226 SER A N 1
ATOM 1818 C CA . SER A 1 226 ? 9.238 -21.721 7.140 1.00 52.56 226 SER A CA 1
ATOM 1819 C C . SER A 1 226 ? 9.355 -20.195 7.332 1.00 52.56 226 SER A C 1
ATOM 1821 O O . SER A 1 226 ? 8.670 -19.435 6.653 1.00 52.56 226 SER A O 1
ATOM 1823 N N . ARG A 1 227 ? 10.253 -19.732 8.208 1.00 45.94 227 ARG A N 1
ATOM 1824 C CA . ARG A 1 227 ? 10.412 -18.324 8.609 1.00 45.94 227 ARG A CA 1
ATOM 1825 C C . ARG A 1 227 ? 11.161 -17.447 7.593 1.00 45.94 227 ARG A C 1
ATOM 1827 O O . ARG A 1 227 ? 10.890 -16.253 7.510 1.00 45.94 227 ARG A O 1
ATOM 1834 N N . GLU A 1 228 ? 12.077 -18.016 6.806 1.00 48.91 228 GLU A N 1
ATOM 1835 C CA . GLU A 1 228 ? 12.741 -17.287 5.710 1.00 48.91 228 GLU A CA 1
ATOM 1836 C C . GLU A 1 228 ? 11.805 -17.139 4.513 1.00 48.91 228 GLU A C 1
ATOM 1838 O O . GLU A 1 228 ? 11.738 -16.075 3.911 1.00 48.91 228 GLU A O 1
ATOM 1843 N N . THR A 1 229 ? 11.009 -18.170 4.221 1.00 53.22 229 THR A N 1
ATOM 1844 C CA . THR A 1 229 ? 10.034 -18.159 3.118 1.00 53.22 229 THR A CA 1
ATOM 1845 C C . THR A 1 229 ? 8.998 -17.037 3.273 1.00 53.22 229 THR A C 1
ATOM 1847 O O . THR A 1 229 ? 8.616 -16.415 2.283 1.00 53.22 229 THR A O 1
ATOM 1850 N N . GLU A 1 230 ? 8.588 -16.719 4.505 1.00 53.56 230 GLU A N 1
ATOM 1851 C CA . GLU A 1 230 ? 7.730 -15.560 4.797 1.00 53.56 230 GLU A CA 1
ATOM 1852 C C . GLU A 1 230 ? 8.428 -14.220 4.523 1.00 53.56 230 GLU A C 1
ATOM 1854 O O . GLU A 1 230 ? 7.795 -13.281 4.046 1.00 53.56 230 GLU A O 1
ATOM 1859 N N . MET A 1 231 ? 9.741 -14.127 4.753 1.00 54.47 231 MET A N 1
ATOM 1860 C CA . MET A 1 231 ? 10.510 -12.891 4.577 1.00 54.47 231 MET A CA 1
ATOM 1861 C C . MET A 1 231 ? 10.659 -12.471 3.105 1.00 54.47 231 MET A C 1
ATOM 1863 O O . MET A 1 231 ? 10.888 -11.294 2.832 1.00 54.47 231 MET A O 1
ATOM 1867 N N . PHE A 1 232 ? 10.504 -13.399 2.154 1.00 61.50 232 PHE A N 1
ATOM 1868 C CA . PHE A 1 232 ? 10.596 -13.135 0.710 1.00 61.50 232 PHE A CA 1
ATOM 1869 C C . PHE A 1 232 ? 9.234 -13.030 0.009 1.00 61.50 232 PHE A C 1
ATOM 1871 O O . PHE A 1 232 ? 9.201 -12.872 -1.210 1.00 61.50 232 PHE A O 1
ATOM 1878 N N . ARG A 1 233 ? 8.110 -13.106 0.739 1.00 68.50 233 ARG A N 1
ATOM 1879 C CA . ARG A 1 233 ? 6.765 -13.126 0.137 1.00 68.50 233 ARG A CA 1
ATOM 1880 C C . ARG A 1 233 ? 6.533 -11.920 -0.782 1.00 68.50 233 ARG A C 1
ATOM 1882 O O . ARG A 1 233 ? 6.150 -12.097 -1.931 1.00 68.50 233 ARG A O 1
ATOM 1889 N N . HIS A 1 234 ? 6.877 -10.720 -0.324 1.00 79.19 234 HIS A N 1
ATOM 1890 C CA . HIS A 1 234 ? 6.660 -9.459 -1.050 1.00 79.19 234 HIS A CA 1
ATOM 1891 C C . HIS A 1 234 ? 7.917 -8.955 -1.787 1.00 79.19 234 HIS A C 1
ATOM 1893 O O . HIS A 1 234 ? 8.051 -7.762 -2.066 1.00 79.19 234 HIS A O 1
ATOM 1899 N N . ALA A 1 235 ? 8.870 -9.850 -2.064 1.00 86.19 235 ALA A N 1
ATOM 1900 C CA . ALA A 1 235 ? 10.113 -9.519 -2.749 1.00 86.19 235 ALA A CA 1
ATOM 1901 C C . ALA A 1 235 ? 10.004 -9.722 -4.266 1.00 86.19 235 ALA A C 1
ATOM 1903 O O . ALA A 1 235 ? 9.263 -10.581 -4.751 1.00 86.19 235 ALA A O 1
ATOM 1904 N N . PHE A 1 236 ? 10.800 -8.965 -5.010 1.00 90.75 236 PHE A N 1
ATOM 1905 C CA . PHE A 1 236 ? 11.032 -9.158 -6.436 1.00 90.75 236 PHE A CA 1
ATOM 1906 C C . PHE A 1 236 ? 12.492 -8.844 -6.777 1.00 90.75 236 PHE A C 1
ATOM 1908 O O . PHE A 1 236 ? 13.203 -8.183 -6.018 1.00 90.75 236 PHE A O 1
ATOM 1915 N N . LEU A 1 237 ? 12.958 -9.345 -7.915 1.00 91.38 237 LEU A N 1
ATOM 1916 C CA . LEU A 1 237 ? 14.331 -9.176 -8.376 1.00 91.38 237 LEU A CA 1
ATOM 1917 C C . LEU A 1 237 ? 14.335 -8.497 -9.744 1.00 91.38 237 LEU A C 1
ATOM 1919 O O . LEU A 1 237 ? 13.641 -8.951 -10.653 1.00 91.38 237 LEU A O 1
ATOM 1923 N N . ILE A 1 238 ? 15.137 -7.442 -9.885 1.00 93.44 238 ILE A N 1
ATOM 1924 C CA . ILE A 1 238 ? 15.477 -6.861 -11.188 1.00 93.44 238 ILE A CA 1
ATOM 1925 C C . ILE A 1 238 ? 16.867 -7.368 -11.575 1.00 93.44 238 ILE A C 1
ATOM 1927 O O . ILE A 1 238 ? 17.835 -7.109 -10.861 1.00 93.44 238 ILE A O 1
ATOM 1931 N N . GLU A 1 239 ? 16.968 -8.080 -12.691 1.00 92.81 239 GLU A N 1
ATOM 1932 C CA . GLU A 1 239 ? 18.239 -8.467 -13.304 1.00 92.81 239 GLU A CA 1
ATOM 1933 C C . GLU A 1 239 ? 18.575 -7.483 -14.419 1.00 92.81 239 GLU A C 1
ATOM 1935 O O . GLU A 1 239 ? 17.994 -7.525 -15.503 1.00 92.81 239 GLU A O 1
ATOM 1940 N N . GLU A 1 240 ? 19.496 -6.571 -14.129 1.00 91.81 240 GLU A N 1
ATOM 1941 C CA . GLU A 1 240 ? 20.012 -5.603 -15.091 1.00 91.81 240 GLU A CA 1
ATOM 1942 C C . GLU A 1 240 ? 21.023 -6.283 -16.022 1.00 91.81 240 GLU A C 1
ATOM 1944 O O . GLU A 1 240 ? 21.897 -7.035 -15.567 1.00 91.81 240 GLU A O 1
ATOM 1949 N N . ARG A 1 241 ? 20.931 -6.000 -17.330 1.00 88.50 241 ARG A N 1
ATOM 1950 C CA . ARG A 1 241 ? 21.896 -6.524 -18.301 1.00 88.50 241 ARG A CA 1
ATOM 1951 C C . ARG A 1 241 ? 23.314 -6.051 -17.970 1.00 88.50 241 ARG A C 1
ATOM 1953 O O . ARG A 1 241 ? 23.522 -4.883 -17.637 1.00 88.50 241 ARG A O 1
ATOM 1960 N N . PRO A 1 242 ? 24.314 -6.935 -18.089 1.00 83.19 242 PRO A N 1
ATOM 1961 C CA . PRO A 1 242 ? 25.696 -6.563 -17.847 1.00 83.19 242 PRO A CA 1
ATOM 1962 C C . PRO A 1 242 ? 26.142 -5.485 -18.844 1.00 83.19 242 PRO A C 1
ATOM 1964 O O . PRO A 1 242 ? 25.867 -5.560 -20.037 1.00 83.19 242 PRO A O 1
ATOM 1967 N N . LYS A 1 243 ? 26.907 -4.497 -18.365 1.00 76.06 243 LYS A N 1
ATOM 1968 C CA . LYS A 1 243 ? 27.476 -3.431 -19.217 1.00 76.06 243 LYS A CA 1
ATOM 1969 C C . LYS A 1 243 ? 28.538 -3.926 -20.210 1.00 76.06 243 LYS A C 1
ATOM 1971 O O . LYS A 1 243 ? 28.970 -3.161 -21.063 1.00 76.06 243 LYS A O 1
ATOM 1976 N N . ARG A 1 244 ? 29.031 -5.157 -20.046 1.00 76.56 244 ARG A N 1
ATOM 1977 C CA . ARG A 1 244 ? 30.025 -5.800 -20.914 1.00 76.56 244 ARG A CA 1
ATOM 1978 C C . ARG A 1 244 ? 29.564 -7.219 -21.206 1.00 76.56 244 ARG A C 1
ATOM 1980 O O . ARG A 1 244 ? 29.154 -7.914 -20.275 1.00 76.56 244 ARG A O 1
ATOM 1987 N N . GLU A 1 245 ? 29.661 -7.631 -22.464 1.00 70.06 245 GLU A N 1
ATOM 1988 C CA . GLU A 1 245 ? 29.361 -9.002 -22.873 1.00 70.06 245 GLU A CA 1
ATOM 1989 C C . GLU A 1 245 ? 30.251 -9.996 -22.105 1.00 70.06 245 GLU A C 1
ATOM 1991 O O . GLU A 1 245 ? 31.432 -9.735 -21.868 1.00 70.06 245 GLU A O 1
ATOM 1996 N N . GLY A 1 246 ? 29.656 -11.097 -21.634 1.00 71.06 246 GLY A N 1
ATOM 1997 C CA . GLY A 1 246 ? 30.345 -12.141 -20.862 1.00 71.06 246 GLY A CA 1
ATOM 1998 C C . GLY A 1 246 ? 30.400 -11.947 -19.339 1.00 71.06 246 GLY A C 1
ATOM 1999 O O . GLY A 1 246 ? 31.012 -12.767 -18.661 1.00 71.06 246 GLY A O 1
ATOM 2000 N N . LYS A 1 247 ? 29.782 -10.899 -18.773 1.00 79.94 247 LYS A N 1
ATOM 2001 C CA . LYS A 1 247 ? 29.602 -10.768 -17.312 1.00 79.94 247 LYS A CA 1
ATOM 2002 C C . LYS A 1 247 ? 28.221 -11.228 -16.860 1.00 79.94 247 LYS A C 1
ATOM 2004 O O . LYS A 1 247 ? 27.254 -11.093 -17.602 1.00 79.94 247 LYS A O 1
ATOM 2009 N N . ASP A 1 248 ? 28.129 -11.677 -15.613 1.00 81.06 248 ASP A N 1
ATOM 2010 C CA . ASP A 1 248 ? 26.843 -12.007 -15.004 1.00 81.06 248 ASP A CA 1
ATOM 2011 C C . ASP A 1 248 ? 25.930 -10.769 -14.888 1.00 81.06 248 ASP A C 1
ATOM 2013 O O . ASP A 1 248 ? 26.421 -9.654 -14.641 1.00 81.06 248 ASP A O 1
ATOM 2017 N N . PRO A 1 249 ? 24.603 -10.941 -15.038 1.00 83.31 249 PRO A N 1
ATOM 2018 C CA . PRO A 1 249 ? 23.621 -9.892 -14.787 1.00 83.31 249 PRO A CA 1
ATOM 2019 C C . PRO A 1 249 ? 23.736 -9.306 -13.376 1.00 83.31 249 PRO A C 1
ATOM 2021 O O . PRO A 1 249 ? 24.035 -10.003 -12.404 1.00 83.31 249 PRO A O 1
ATOM 2024 N N . ILE A 1 250 ? 23.454 -8.010 -13.240 1.00 88.50 250 ILE A N 1
ATOM 2025 C CA . ILE A 1 250 ? 23.461 -7.351 -11.932 1.00 88.50 250 ILE A CA 1
ATOM 2026 C C . ILE A 1 250 ? 22.092 -7.559 -11.278 1.00 88.50 250 ILE A C 1
ATOM 2028 O O . ILE A 1 250 ? 21.087 -7.001 -11.713 1.00 88.50 250 ILE A O 1
ATOM 2032 N N . ALA A 1 251 ? 22.068 -8.352 -10.210 1.00 88.62 251 ALA A N 1
ATOM 2033 C CA . ALA A 1 251 ? 20.881 -8.629 -9.411 1.00 88.62 251 ALA A CA 1
ATOM 2034 C C . ALA A 1 251 ? 20.571 -7.486 -8.425 1.00 88.62 251 ALA A C 1
ATOM 2036 O O . ALA A 1 251 ? 21.379 -7.155 -7.551 1.00 88.62 251 ALA A O 1
ATOM 2037 N N . HIS A 1 252 ? 19.368 -6.913 -8.513 1.00 89.44 252 HIS A N 1
ATOM 2038 C CA . HIS A 1 252 ? 18.846 -5.911 -7.577 1.00 89.44 252 HIS A CA 1
ATOM 2039 C C . HIS A 1 252 ? 17.613 -6.456 -6.845 1.00 89.44 252 HIS A C 1
ATOM 2041 O O . HIS A 1 252 ? 16.489 -6.284 -7.324 1.00 89.44 252 HIS A O 1
ATOM 2047 N N . PRO A 1 253 ? 17.791 -7.141 -5.702 1.00 88.31 253 PRO A N 1
ATOM 2048 C CA . PRO A 1 253 ? 16.672 -7.685 -4.947 1.00 88.31 253 PRO A CA 1
ATOM 2049 C C . PRO A 1 253 ? 15.994 -6.563 -4.140 1.00 88.31 253 PRO A C 1
ATOM 2051 O O . PRO A 1 253 ? 16.650 -5.826 -3.391 1.00 88.31 253 PRO A O 1
ATOM 2054 N N . LEU A 1 254 ? 14.682 -6.426 -4.323 1.00 89.88 254 LEU A N 1
ATOM 2055 C CA . LEU A 1 254 ? 13.842 -5.352 -3.795 1.00 89.88 254 LEU A CA 1
ATOM 2056 C C . LEU A 1 254 ? 12.644 -5.925 -3.034 1.00 89.88 254 LEU A C 1
ATOM 2058 O O . LEU A 1 254 ? 12.088 -6.959 -3.397 1.00 89.88 254 LEU A O 1
ATOM 2062 N N . TRP A 1 255 ? 12.245 -5.225 -1.976 1.00 86.00 255 TRP A N 1
ATOM 2063 C CA . TRP A 1 255 ? 11.124 -5.588 -1.114 1.00 86.00 255 TRP A CA 1
ATOM 2064 C C . TRP A 1 255 ? 10.115 -4.461 -1.038 1.00 86.00 255 TRP A C 1
ATOM 2066 O O . TRP A 1 255 ? 10.478 -3.334 -0.686 1.00 86.00 255 TRP A O 1
ATOM 2076 N N . ALA A 1 256 ? 8.864 -4.810 -1.317 1.00 86.31 256 ALA A N 1
ATOM 2077 C CA . ALA A 1 256 ? 7.702 -3.974 -1.062 1.00 86.31 256 ALA A CA 1
ATOM 2078 C C . ALA A 1 256 ? 7.139 -4.225 0.349 1.00 86.31 256 ALA A C 1
ATOM 2080 O O . ALA A 1 256 ? 7.471 -5.229 0.992 1.00 86.31 256 ALA A O 1
ATOM 2081 N N . ASP A 1 257 ? 6.275 -3.331 0.829 1.00 76.31 257 ASP A N 1
ATOM 2082 C CA . ASP A 1 257 ? 5.617 -3.462 2.136 1.00 76.31 257 ASP A CA 1
ATOM 2083 C C . ASP A 1 257 ? 4.376 -4.400 2.082 1.00 76.31 257 ASP A C 1
ATOM 2085 O O . ASP A 1 257 ? 3.850 -4.812 3.129 1.00 76.31 257 ASP A O 1
ATOM 2089 N N . SER A 1 258 ? 3.931 -4.799 0.879 1.00 74.75 258 SER A N 1
ATOM 2090 C CA . SER A 1 258 ? 2.870 -5.797 0.653 1.00 74.75 258 SER A CA 1
ATOM 2091 C C . SER A 1 258 ? 2.962 -6.520 -0.699 1.00 74.75 258 SER A C 1
ATOM 2093 O O . SER A 1 258 ? 3.658 -6.080 -1.616 1.00 74.75 258 SER A O 1
ATOM 2095 N N . ASP A 1 259 ? 2.224 -7.631 -0.838 1.00 79.38 259 ASP A N 1
ATOM 2096 C CA . ASP A 1 259 ? 2.076 -8.360 -2.110 1.00 79.38 259 ASP A CA 1
ATOM 2097 C C . ASP A 1 259 ? 1.490 -7.468 -3.204 1.00 79.38 259 ASP A C 1
ATOM 2099 O O . ASP A 1 259 ? 1.985 -7.455 -4.327 1.00 79.38 259 ASP A O 1
ATOM 2103 N N . ARG A 1 260 ? 0.481 -6.666 -2.853 1.00 79.50 260 ARG A N 1
ATOM 2104 C CA . ARG 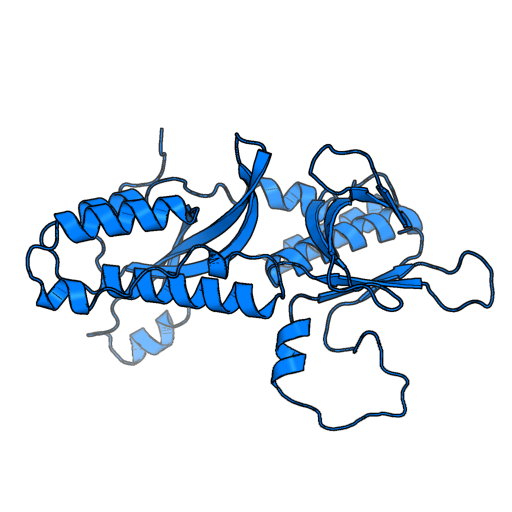A 1 260 ? -0.137 -5.719 -3.778 1.00 79.50 260 ARG A CA 1
ATOM 2105 C C . ARG A 1 260 ? 0.877 -4.703 -4.283 1.00 79.50 260 ARG A C 1
ATOM 2107 O O . ARG A 1 260 ? 0.966 -4.476 -5.485 1.00 79.50 260 ARG A O 1
ATOM 2114 N N . GLU A 1 261 ? 1.647 -4.093 -3.384 1.00 84.50 261 GLU A N 1
ATOM 2115 C CA . GLU A 1 261 ? 2.646 -3.108 -3.785 1.00 84.50 261 GLU A CA 1
ATOM 2116 C C . GLU A 1 261 ? 3.747 -3.747 -4.649 1.00 84.50 261 GLU A C 1
ATOM 2118 O O . GLU A 1 261 ? 4.146 -3.150 -5.652 1.00 84.50 261 GLU A O 1
ATOM 2123 N N . ARG A 1 262 ? 4.190 -4.972 -4.322 1.00 88.69 262 ARG A N 1
ATOM 2124 C CA . ARG A 1 262 ? 5.103 -5.764 -5.167 1.00 88.69 262 ARG A CA 1
ATOM 2125 C C . ARG A 1 262 ? 4.528 -5.930 -6.570 1.00 88.69 262 ARG A C 1
ATOM 2127 O O . ARG A 1 262 ? 5.232 -5.677 -7.544 1.00 88.69 262 ARG A O 1
ATOM 2134 N N . ASP A 1 263 ? 3.274 -6.350 -6.680 1.00 87.06 263 ASP A N 1
ATOM 2135 C CA . ASP A 1 263 ? 2.641 -6.622 -7.970 1.00 87.06 263 ASP A CA 1
ATOM 2136 C C . ASP A 1 263 ? 2.467 -5.342 -8.789 1.00 87.06 263 ASP A C 1
ATOM 2138 O O . ASP A 1 263 ? 2.797 -5.327 -9.973 1.00 87.06 263 ASP A O 1
ATOM 2142 N N . GLU A 1 264 ? 2.078 -4.236 -8.151 1.00 88.88 264 GLU A N 1
ATOM 2143 C CA . GLU A 1 264 ? 2.048 -2.910 -8.774 1.00 88.88 264 GLU A CA 1
ATOM 2144 C C . GLU A 1 264 ? 3.441 -2.492 -9.298 1.00 88.88 264 GLU A C 1
ATOM 2146 O O . GLU A 1 264 ? 3.554 -1.969 -10.408 1.00 88.88 264 GLU A O 1
ATOM 2151 N N . TRP A 1 265 ? 4.518 -2.740 -8.540 1.00 93.19 265 TRP A N 1
ATOM 2152 C CA . TRP A 1 265 ? 5.897 -2.496 -8.994 1.00 93.19 265 TRP A CA 1
ATOM 2153 C C . TRP A 1 265 ? 6.268 -3.359 -10.191 1.00 93.19 265 TRP A C 1
ATOM 2155 O O . TRP A 1 265 ? 6.790 -2.849 -11.180 1.00 93.19 265 TRP A O 1
ATOM 2165 N N . VAL A 1 266 ? 5.975 -4.653 -10.130 1.00 92.12 266 VAL A N 1
ATOM 2166 C CA . VAL A 1 266 ? 6.278 -5.601 -11.206 1.00 92.12 266 VAL A CA 1
ATOM 2167 C C . VAL A 1 266 ? 5.527 -5.231 -12.484 1.00 92.12 266 VAL A C 1
ATOM 2169 O O . VAL A 1 266 ? 6.124 -5.272 -13.559 1.00 92.12 266 VAL A O 1
ATOM 2172 N N . MET A 1 267 ? 4.258 -4.830 -12.381 1.00 90.75 267 MET A N 1
ATOM 2173 C CA . MET A 1 267 ? 3.461 -4.354 -13.516 1.00 90.75 267 MET A CA 1
ATOM 2174 C C . MET A 1 267 ? 4.085 -3.109 -14.153 1.00 90.75 267 MET A C 1
ATOM 2176 O O . MET A 1 267 ? 4.355 -3.118 -15.355 1.00 90.75 267 MET A O 1
ATOM 2180 N N . ALA A 1 268 ? 4.378 -2.077 -13.354 1.00 93.12 268 ALA A N 1
ATOM 2181 C CA . ALA A 1 268 ? 4.952 -0.830 -13.856 1.00 93.12 268 ALA A CA 1
ATOM 2182 C C . ALA A 1 268 ? 6.321 -1.048 -14.524 1.00 93.12 268 ALA A C 1
ATOM 2184 O O . ALA A 1 268 ? 6.568 -0.557 -15.626 1.00 93.12 268 ALA A O 1
ATOM 2185 N N . LEU A 1 269 ? 7.197 -1.835 -13.893 1.00 94.94 269 LEU A N 1
ATOM 2186 C CA . LEU A 1 269 ? 8.529 -2.131 -14.421 1.00 94.94 269 LEU A CA 1
ATOM 2187 C C . LEU A 1 269 ? 8.457 -2.931 -15.725 1.00 94.94 269 LEU A C 1
ATOM 2189 O O . LEU A 1 269 ? 9.152 -2.598 -16.681 1.00 94.94 269 LEU A O 1
ATOM 2193 N N . ARG A 1 270 ? 7.598 -3.957 -15.795 1.00 92.56 270 ARG A N 1
ATOM 2194 C CA . ARG A 1 270 ? 7.406 -4.745 -17.023 1.00 92.56 270 ARG A CA 1
ATOM 2195 C C . ARG A 1 270 ? 6.889 -3.890 -18.170 1.00 92.56 270 ARG A C 1
ATOM 2197 O O . ARG A 1 270 ? 7.373 -4.053 -19.284 1.00 92.56 270 ARG A O 1
ATOM 2204 N N . TYR A 1 271 ? 5.959 -2.973 -17.902 1.00 92.88 271 TYR A N 1
ATOM 2205 C CA . TYR A 1 271 ? 5.482 -2.041 -18.920 1.00 92.88 271 TYR A CA 1
ATOM 2206 C C . TYR A 1 271 ? 6.633 -1.220 -19.508 1.00 92.88 271 TYR A C 1
ATOM 2208 O O . TYR A 1 271 ? 6.771 -1.155 -20.727 1.00 92.88 271 TYR A O 1
ATOM 2216 N N . VAL A 1 272 ? 7.482 -0.631 -18.658 1.00 94.75 272 VAL A N 1
ATOM 2217 C CA . VAL A 1 272 ? 8.623 0.181 -19.109 1.00 94.75 272 VAL A CA 1
ATOM 2218 C C . VAL A 1 272 ? 9.625 -0.649 -19.912 1.00 94.75 272 VAL A C 1
ATOM 2220 O O . VAL A 1 272 ? 10.072 -0.197 -20.961 1.00 94.75 272 VAL A O 1
ATOM 2223 N N . ILE A 1 273 ? 9.929 -1.870 -19.465 1.00 93.88 273 ILE A N 1
ATOM 2224 C CA . ILE A 1 273 ? 10.854 -2.781 -20.157 1.00 93.88 273 ILE A CA 1
ATOM 2225 C C . ILE A 1 273 ? 10.325 -3.155 -21.547 1.00 93.88 273 ILE A C 1
ATOM 2227 O O . ILE A 1 273 ? 11.054 -3.039 -22.526 1.00 93.88 273 ILE A O 1
ATOM 2231 N N . VAL A 1 274 ? 9.053 -3.561 -21.648 1.00 92.69 274 VAL A N 1
ATOM 2232 C CA . VAL A 1 274 ? 8.428 -3.928 -22.934 1.00 92.69 274 VAL A CA 1
ATOM 2233 C C . VAL A 1 274 ? 8.295 -2.713 -23.845 1.00 92.69 274 VAL A C 1
ATOM 2235 O O . VAL A 1 274 ? 8.499 -2.819 -25.049 1.00 92.69 274 VAL A O 1
ATOM 2238 N N . ARG A 1 275 ? 7.963 -1.542 -23.293 1.00 93.38 275 ARG A N 1
ATOM 2239 C CA . ARG A 1 275 ? 7.876 -0.305 -24.073 1.00 93.38 275 ARG A CA 1
ATOM 2240 C C . ARG A 1 275 ? 9.223 0.078 -24.682 1.00 93.38 275 ARG A C 1
ATOM 2242 O O . ARG A 1 275 ? 9.234 0.578 -25.802 1.00 93.38 275 ARG A O 1
ATOM 2249 N N . ASP A 1 276 ? 10.313 -0.122 -23.946 1.00 93.50 276 ASP A N 1
ATOM 2250 C CA . ASP A 1 276 ? 11.678 0.147 -24.405 1.00 93.50 276 ASP A CA 1
ATOM 2251 C C . ASP A 1 276 ? 12.127 -0.846 -25.488 1.00 93.50 276 ASP A C 1
ATOM 2253 O O . ASP A 1 276 ? 12.701 -0.431 -26.491 1.00 93.50 276 ASP A O 1
ATOM 2257 N N . SER A 1 277 ? 11.828 -2.143 -25.328 1.00 92.12 277 SER A N 1
ATOM 2258 C CA . SER A 1 277 ? 12.274 -3.182 -26.269 1.00 92.12 277 SER A CA 1
ATOM 2259 C C . SER A 1 277 ? 11.402 -3.317 -27.520 1.00 92.12 277 SER A C 1
ATOM 2261 O O . SER A 1 277 ? 11.925 -3.446 -28.624 1.00 92.12 277 SER A O 1
ATOM 2263 N N . ASP A 1 278 ? 10.078 -3.291 -27.349 1.00 92.00 278 ASP A N 1
ATOM 2264 C CA . ASP A 1 278 ? 9.097 -3.682 -28.373 1.00 92.00 278 ASP A CA 1
ATOM 2265 C C . ASP A 1 278 ? 8.194 -2.508 -28.800 1.00 92.00 278 ASP A C 1
ATOM 2267 O O . ASP A 1 278 ? 7.306 -2.658 -29.645 1.00 92.00 278 ASP A O 1
ATOM 2271 N N . GLY A 1 279 ? 8.388 -1.334 -28.197 1.00 90.56 279 GLY A N 1
ATOM 2272 C CA . GLY A 1 279 ? 7.619 -0.127 -28.469 1.00 90.56 279 GLY A CA 1
ATOM 2273 C C . GLY A 1 279 ? 6.317 0.014 -27.657 1.00 90.56 279 GLY A C 1
ATOM 2274 O O . GLY A 1 279 ? 5.814 -0.928 -27.032 1.00 90.56 279 GLY A O 1
ATOM 2275 N N . PRO A 1 280 ? 5.723 1.222 -27.662 1.00 88.31 280 PRO A N 1
ATOM 2276 C CA . PRO A 1 280 ? 4.574 1.568 -26.820 1.00 88.31 280 PRO A CA 1
ATOM 2277 C C . PRO A 1 280 ? 3.293 0.803 -27.177 1.00 88.31 280 PRO A C 1
ATOM 2279 O O . PRO A 1 280 ? 2.502 0.493 -26.287 1.00 88.31 280 PRO A O 1
ATOM 2282 N N . GLU A 1 281 ? 3.087 0.448 -28.449 1.00 89.62 281 GLU A N 1
ATOM 2283 C CA . GLU A 1 281 ? 1.906 -0.318 -28.861 1.00 89.62 281 GLU A CA 1
ATOM 2284 C C . GLU A 1 281 ? 1.872 -1.710 -28.235 1.00 89.62 281 GLU A C 1
ATOM 2286 O O . GLU A 1 281 ? 0.823 -2.165 -27.771 1.00 89.62 281 GLU A O 1
ATOM 2291 N N . ARG A 1 282 ? 3.017 -2.402 -28.220 1.00 89.88 282 ARG A N 1
ATOM 2292 C CA . ARG A 1 282 ? 3.114 -3.747 -27.653 1.00 89.88 282 ARG A CA 1
ATOM 2293 C C . ARG A 1 282 ? 2.872 -3.709 -26.150 1.00 89.88 282 ARG A C 1
ATOM 2295 O O . ARG A 1 282 ? 2.066 -4.497 -25.657 1.00 89.88 282 ARG A O 1
ATOM 2302 N N . ALA A 1 283 ? 3.491 -2.756 -25.455 1.00 88.06 283 ALA A N 1
ATOM 2303 C CA . ALA A 1 283 ? 3.284 -2.542 -24.025 1.00 88.06 283 ALA A CA 1
ATOM 2304 C C . ALA A 1 283 ? 1.800 -2.289 -23.694 1.00 88.06 283 ALA A C 1
ATOM 2306 O O . ALA A 1 283 ? 1.249 -2.903 -22.779 1.00 88.06 283 ALA A O 1
ATOM 2307 N N . MET A 1 284 ? 1.112 -1.468 -24.494 1.00 86.44 284 MET A N 1
ATOM 2308 C CA . MET A 1 284 ? -0.311 -1.169 -24.298 1.00 86.44 284 MET A CA 1
ATOM 2309 C C . MET A 1 284 ? -1.228 -2.378 -24.549 1.00 86.44 284 MET A C 1
ATOM 2311 O O . MET A 1 284 ? -2.239 -2.553 -23.860 1.00 86.44 284 MET A O 1
ATOM 2315 N N . ARG A 1 285 ? -0.885 -3.256 -25.502 1.00 86.81 285 ARG A N 1
ATOM 2316 C CA . ARG A 1 285 ? -1.626 -4.512 -25.723 1.00 86.81 285 ARG A CA 1
ATOM 2317 C C . ARG A 1 285 ? -1.533 -5.437 -24.510 1.00 86.81 285 ARG A C 1
ATOM 2319 O O . ARG A 1 285 ? -2.545 -6.030 -24.141 1.00 86.81 285 ARG A O 1
ATOM 2326 N N . GLU A 1 286 ? -0.366 -5.542 -23.877 1.00 84.56 286 GLU A N 1
ATOM 2327 C CA . GLU A 1 286 ? -0.195 -6.350 -22.660 1.00 84.56 286 GLU A CA 1
ATOM 2328 C C . GLU A 1 286 ? -1.020 -5.795 -21.489 1.00 84.56 286 GLU A C 1
ATOM 2330 O O . GLU A 1 286 ? -1.736 -6.550 -20.831 1.00 84.56 286 GLU A O 1
ATOM 2335 N N . VAL A 1 287 ? -1.045 -4.471 -21.304 1.00 81.50 287 VAL A N 1
ATOM 2336 C CA . VAL A 1 287 ? -1.927 -3.820 -20.316 1.00 81.50 287 VAL A CA 1
ATOM 2337 C C . VAL A 1 287 ? -3.397 -4.121 -20.599 1.00 81.50 287 VAL A C 1
ATOM 2339 O O . VAL A 1 287 ? -4.145 -4.509 -19.703 1.00 81.50 287 VAL A O 1
ATOM 2342 N N . THR A 1 288 ? -3.817 -4.007 -21.860 1.00 80.31 288 THR A N 1
ATOM 2343 C CA . THR A 1 288 ? -5.209 -4.254 -22.262 1.00 80.31 288 THR A CA 1
ATOM 2344 C C . THR A 1 288 ? -5.631 -5.699 -21.988 1.00 80.31 288 THR A C 1
ATOM 2346 O O . THR A 1 288 ? -6.762 -5.942 -21.566 1.00 80.31 288 THR A O 1
ATOM 2349 N N . LYS A 1 289 ? -4.734 -6.672 -22.196 1.00 80.00 289 LYS A N 1
ATOM 2350 C CA . LYS A 1 289 ? -4.986 -8.073 -21.832 1.00 80.00 289 LYS A CA 1
ATOM 2351 C C . LYS A 1 289 ? -5.177 -8.220 -20.326 1.00 80.00 289 LYS A C 1
ATOM 2353 O O . LYS A 1 289 ? -6.148 -8.853 -19.926 1.00 80.00 289 LYS A O 1
ATOM 2358 N N . LEU A 1 290 ? -4.310 -7.625 -19.507 1.00 73.88 290 LEU A N 1
ATOM 2359 C CA . LEU A 1 290 ? -4.414 -7.702 -18.045 1.00 73.88 290 LEU A CA 1
ATOM 2360 C C . LEU A 1 290 ? -5.747 -7.137 -17.535 1.00 73.88 290 LEU A C 1
ATOM 2362 O O . LEU A 1 290 ? -6.413 -7.781 -16.731 1.00 73.88 290 LEU A O 1
ATOM 2366 N N . VAL A 1 291 ? -6.184 -5.990 -18.065 1.00 71.06 291 VAL A N 1
ATOM 2367 C CA . VAL A 1 291 ? -7.467 -5.370 -17.686 1.00 71.06 291 VAL A CA 1
ATOM 2368 C C . VAL A 1 291 ? -8.666 -6.235 -18.091 1.00 71.06 291 VAL A C 1
ATOM 2370 O O . VAL A 1 291 ? -9.650 -6.296 -17.359 1.00 71.06 291 VAL A O 1
ATOM 2373 N N . LYS A 1 292 ? -8.599 -6.927 -19.236 1.00 67.44 292 LYS A N 1
ATOM 2374 C CA . LYS A 1 292 ? -9.679 -7.815 -19.701 1.00 67.44 292 LYS A CA 1
ATOM 2375 C C . LYS A 1 292 ? -9.826 -9.092 -18.871 1.00 67.44 292 LYS A C 1
ATOM 2377 O O . LYS A 1 292 ? -10.942 -9.565 -18.745 1.00 67.44 292 LYS A O 1
ATOM 2382 N N . HIS A 1 293 ? -8.736 -9.635 -18.328 1.00 59.62 293 HIS A N 1
ATOM 2383 C CA . HIS A 1 293 ? -8.776 -10.844 -17.490 1.00 59.62 293 HIS A CA 1
ATOM 2384 C C . HIS A 1 293 ? -9.159 -10.559 -16.027 1.00 59.62 293 HIS A C 1
ATOM 2386 O O . HIS A 1 293 ? -9.368 -11.496 -15.265 1.00 59.62 293 HIS A O 1
ATOM 2392 N N . ALA A 1 294 ? -9.208 -9.286 -15.622 1.00 52.94 294 ALA A N 1
ATOM 2393 C CA . ALA A 1 294 ? -9.573 -8.867 -14.268 1.00 52.94 294 ALA A CA 1
ATOM 2394 C C . ALA A 1 294 ? -11.075 -8.553 -14.097 1.00 52.94 294 ALA A C 1
ATOM 2396 O O . ALA A 1 294 ? -11.492 -8.212 -12.992 1.00 52.94 294 ALA A O 1
ATOM 2397 N N . LYS A 1 295 ? -11.862 -8.622 -15.178 1.00 38.59 295 LYS A N 1
ATOM 2398 C CA . LYS A 1 295 ? -13.327 -8.495 -15.181 1.00 38.59 295 LYS A CA 1
ATOM 2399 C C . LYS A 1 295 ? -13.967 -9.868 -15.301 1.00 38.59 295 LYS A C 1
ATOM 2401 O O . LYS A 1 295 ? -15.051 -10.030 -14.708 1.00 38.59 295 LYS A O 1
#

Secondary structure (DSSP, 8-state):
---SPP----TTEEEEEEEEEEEE-TTS-EEEEEEEEEEEE---TT--HHHHHHHTTTSEEEEEEEEEEHHHHHHHHHHHHHH---HHHHTTSPPPPPGGGGS---HHHHHHHHHHHHHHHHHHHHS--S--HHHHHHHHSSB---GGGHHHHHTT-EEEEEEE--SSS---EEEEEEE-TT-SEEEEESSTTSPEEEEEE-TT-EEEESS--TT--TT------HHHHHHTTTEEEEEEPPSSTTSPPEEEEEE-SSHHHHHHHHHHHHHHHHHHHH-HHHHHHHHHHHHHHT-

Radius of gyration: 22.44 Å; chains: 1; bounding box: 61×45×62 Å

Foldseek 3Di:
DLPADQCPDLPQWAKAFPFWAWDQDPVRDTFIKTKMFTKGFPDCVPDDPVCCVVCVVPRIDRRFIAIDTVVLVVVLLVVLVVQPPDVVLVVLQDDDDDPVLVPPAALVSLVVVRVSVSVNLRSLSPRPGPDCVSVSCSRRPRTDPPPPPLVCLLLLWDKGWKWWDDDPPDGIDIWIWTTHNAAQKIFIDRGVVDDTPDIAGLAVKDKAADDPDPDDDPPDPDDDDPVVRVRRNQKMWIFGDDPDPPDGTDIIIIGDSDVVVSVSNSSSSVLSRCCNVVNNVVSVVVSVVVVVVVD

pLDDT: mean 77.33, std 16.0, range [25.83, 96.5]

Organism: NCBI:txid2761395